Protein AF-A0A6G0WL75-F1 (afdb_monomer_lite)

Sequence (310 aa):
MSSKLSAYERERLAKIERNKLAMASFGLMEAKEDLQRKRLEEKAARDAERKQQKAMELESFVPRRTTRDKKPIHYIQNEWEAPGSKQRRLVAEIQKRALPPTGNLKDPCLLCGLRVARPAMRQHIGAHIVAEGFSAVRCGLCGLESSTCEHKRMAGYNIIVPIGKELCPKFHRLNLKTAERAKCTNVPLRCIKCRKWFWTYTMRAHMNQAHGGVRGLTKFHLEAFTISRQEIDSMVDEMTHINRRLLEEEVSDSDDDGDESDSQVVRSYRLRERKPILVIDDDDDDNDDENEVLSISSSDASSHHGNESD

Foldseek 3Di:
DPDPDDPVVVVVVVVVVVVVVVCVVVCVVVVVVVVVVVVVVVVVVVVVVVVVVVVVVVVVPDPPPPPDDDDPPPDPDDDDDDDDPVLLVVLVVVLVVLDDPPPDQWDQAPQFRRTHGQLCQLLLLVLVCLLVVLQFQADSRRRDGPWFWDFDQDPNFTWIDTDPPSNRSRDDTDGQVVCVVDPDLQGWDQDPPPRTIGTLSNVQNCCCVPPVGDPPDDPVVVVSSDDDPVSSVVSNVSVVVSLVVVVVVVVVPPPDPDDDDDDDPRPRPPPPPPDPPDDPPPPDDDDDDDDDDDDDDDDDDDYDDDDDDD

Organism: NCBI:txid100861

pLDDT: mean 70.54, std 20.12, range [27.75, 96.25]

Secondary structure (DSSP, 8-state):
------HHHHHHHHHHHHHHHHHHHTTHHHHHHHHHHHHHHHHHHHHHHHHHHHHHHHHH-------S-S----------PPPPHHHHHHHHHHHHHS--S-S-SEEE-TTT--EEEHHHHHHHHHHHHHHTTT-S-B-TTT--BT--EEEEEETTEEEEEES-TTT-TT---EEHHHHTTSS----EEE-TTT--EEEHHHHHHHHHHHHSSSTT--HHHHHHTPPPHHHHHHHHHHHHHHHHHHHHHHHTT-----------------------S---------------------------------

Radius of gyration: 35.41 Å; chains: 1; bounding box: 73×97×109 Å

Structure (mmCIF, N/CA/C/O backbone):
data_AF-A0A6G0WL75-F1
#
_entry.id   AF-A0A6G0WL75-F1
#
loop_
_atom_site.group_PDB
_atom_site.id
_atom_site.type_symbol
_atom_site.label_atom_id
_atom_site.label_alt_id
_atom_site.label_comp_id
_atom_site.label_asym_id
_atom_site.label_entity_id
_atom_site.label_seq_id
_atom_site.pdbx_PDB_ins_code
_atom_site.Cartn_x
_atom_site.Cartn_y
_atom_site.Cartn_z
_atom_site.occupancy
_atom_site.B_iso_or_equiv
_atom_site.auth_seq_id
_atom_site.auth_comp_id
_atom_site.auth_asym_id
_atom_site.auth_atom_id
_atom_site.pdbx_PDB_model_num
ATOM 1 N N . MET A 1 1 ? -29.629 42.760 21.573 1.00 45.53 1 MET A N 1
ATOM 2 C CA . MET A 1 1 ? -30.995 42.384 21.153 1.00 45.53 1 MET A CA 1
ATOM 3 C C . MET A 1 1 ? -31.503 41.296 22.086 1.00 45.53 1 MET A C 1
ATOM 5 O O . MET A 1 1 ? -31.041 40.168 21.993 1.00 45.53 1 MET A O 1
ATOM 9 N N . SER A 1 2 ? -32.354 41.654 23.052 1.00 50.94 2 SER A N 1
ATOM 10 C CA . SER A 1 2 ? -32.924 40.695 24.006 1.00 50.94 2 SER A CA 1
ATOM 11 C C . SER A 1 2 ? -34.059 39.946 23.311 1.00 50.94 2 SER A C 1
ATOM 13 O O . SER A 1 2 ? -35.104 40.535 23.027 1.00 50.94 2 SER A O 1
ATOM 15 N N . SER A 1 3 ? -33.811 38.689 22.937 1.00 68.75 3 SER A N 1
ATOM 16 C CA . SER A 1 3 ? -34.810 37.845 22.283 1.00 68.75 3 SER A CA 1
ATOM 17 C C . SER A 1 3 ? -35.944 37.598 23.275 1.00 68.75 3 SER A C 1
ATOM 19 O O . SER A 1 3 ? -35.734 37.000 24.332 1.00 68.75 3 SER A O 1
ATOM 21 N N . LYS A 1 4 ? -37.130 38.140 22.986 1.00 82.88 4 LYS A N 1
ATOM 22 C CA . LYS A 1 4 ? -38.305 38.010 23.853 1.00 82.88 4 LYS A CA 1
ATOM 23 C C . LYS A 1 4 ? -38.741 36.543 23.835 1.00 82.88 4 LYS A C 1
ATOM 25 O O . LYS A 1 4 ? -39.432 36.129 22.911 1.00 82.88 4 LYS A O 1
ATOM 30 N N . LEU A 1 5 ? -38.313 35.772 24.839 1.00 85.50 5 LEU A N 1
ATOM 31 C CA . LEU A 1 5 ? -38.735 34.382 25.030 1.00 85.50 5 LEU A CA 1
ATOM 32 C C . LEU A 1 5 ? -40.263 34.291 25.001 1.00 85.50 5 LEU A C 1
ATOM 34 O O . LEU A 1 5 ? -40.967 35.084 25.651 1.00 85.50 5 LEU A O 1
ATOM 38 N N . SER A 1 6 ? -40.763 33.305 24.258 1.00 92.25 6 SER A N 1
ATOM 39 C CA . SER A 1 6 ? -42.196 33.046 24.148 1.00 92.25 6 SER A CA 1
ATOM 40 C C . SER A 1 6 ? -42.794 32.816 25.540 1.00 92.25 6 SER A C 1
ATOM 42 O O . SER A 1 6 ? -42.121 32.327 26.452 1.00 92.25 6 SER A O 1
ATOM 44 N N . ALA A 1 7 ? -44.063 33.182 25.735 1.00 90.38 7 ALA A N 1
ATOM 45 C CA . ALA A 1 7 ? -44.757 32.958 27.006 1.00 90.38 7 ALA A CA 1
ATOM 46 C C . ALA A 1 7 ? -44.675 31.482 27.445 1.00 90.38 7 ALA A C 1
ATOM 48 O O . ALA A 1 7 ? -44.421 31.193 28.612 1.00 90.38 7 ALA A O 1
ATOM 49 N N . TYR A 1 8 ? -44.754 30.566 26.477 1.00 92.62 8 TYR A N 1
ATOM 50 C CA . TYR A 1 8 ? -44.600 29.130 26.688 1.00 92.62 8 TYR A CA 1
ATOM 51 C C . TYR A 1 8 ? -43.205 28.731 27.201 1.00 92.62 8 TYR A C 1
ATOM 53 O O . TYR A 1 8 ? -43.074 27.908 28.105 1.00 92.62 8 TYR A O 1
ATOM 61 N N . GLU A 1 9 ? -42.136 29.327 26.665 1.00 92.31 9 GLU A N 1
ATOM 62 C CA . GLU A 1 9 ? -40.766 29.025 27.100 1.00 92.31 9 GLU A CA 1
ATOM 63 C C . GLU A 1 9 ? -40.500 29.528 28.517 1.00 92.31 9 GLU A C 1
ATOM 65 O O . GLU A 1 9 ? -39.843 28.840 29.301 1.00 92.31 9 GLU A O 1
ATOM 70 N N . ARG A 1 10 ? -41.060 30.691 28.869 1.00 92.81 10 ARG A N 1
ATOM 71 C CA . ARG A 1 10 ? -40.992 31.233 30.231 1.00 92.81 10 ARG A CA 1
ATOM 72 C C . ARG A 1 10 ? -41.690 30.316 31.230 1.00 92.81 10 ARG A C 1
ATOM 74 O O . ARG A 1 10 ? -41.123 30.016 32.277 1.00 92.81 10 ARG A O 1
ATOM 81 N N . GLU A 1 11 ? -42.872 29.811 30.889 1.00 93.62 11 GLU A N 1
ATOM 82 C CA . GLU A 1 11 ? -43.600 28.870 31.741 1.00 93.62 11 GLU A CA 1
ATOM 83 C C . GLU A 1 11 ? -42.864 27.527 31.883 1.00 93.62 11 GLU A C 1
ATOM 85 O O . GLU A 1 11 ? -42.729 26.995 32.990 1.00 93.62 11 GLU A O 1
ATOM 90 N N . ARG A 1 12 ? -42.300 27.006 30.785 1.00 96.25 12 ARG A N 1
ATOM 91 C CA . ARG A 1 12 ? -41.488 25.782 30.793 1.00 96.25 12 ARG A CA 1
ATOM 92 C C . ARG A 1 12 ? -40.245 25.924 31.672 1.00 96.25 12 ARG A C 1
ATOM 94 O O . ARG A 1 12 ? -39.963 25.023 32.461 1.00 96.25 12 ARG A O 1
ATOM 101 N N . LEU A 1 13 ? -39.516 27.035 31.565 1.00 94.38 13 LEU A N 1
ATOM 102 C CA . LEU A 1 13 ? -38.342 27.303 32.399 1.00 94.38 13 LEU A CA 1
ATOM 103 C C . LEU A 1 13 ? -38.724 27.467 33.871 1.00 94.38 13 LEU A C 1
ATOM 105 O O . LEU A 1 13 ? -38.097 26.839 34.717 1.00 94.38 13 LEU A O 1
ATOM 109 N N . ALA A 1 14 ? -39.806 28.189 34.175 1.00 93.94 14 ALA A N 1
ATOM 110 C CA . ALA A 1 14 ? -40.304 28.329 35.544 1.00 93.94 14 ALA A CA 1
ATOM 111 C C . ALA A 1 14 ? -40.738 26.984 36.155 1.00 93.94 14 ALA A C 1
ATOM 113 O O . ALA A 1 14 ? -40.607 26.767 37.360 1.00 93.94 14 ALA A O 1
ATOM 114 N N . LYS A 1 15 ? -41.257 26.054 35.341 1.00 96.19 15 LYS A N 1
ATOM 115 C CA . LYS A 1 15 ? -41.562 24.684 35.779 1.00 96.19 15 LYS A CA 1
ATOM 116 C C . LYS A 1 15 ? -40.289 23.874 36.041 1.00 96.19 15 LYS A C 1
ATOM 118 O O . LYS A 1 15 ? -40.220 23.164 37.040 1.00 96.19 15 LYS A O 1
ATOM 123 N N . ILE A 1 16 ? -39.278 23.994 35.178 1.00 94.75 16 ILE A N 1
ATOM 124 C CA . ILE A 1 16 ? -37.966 23.355 35.374 1.00 94.75 16 ILE A CA 1
ATOM 125 C C . ILE A 1 16 ? -37.293 23.889 36.640 1.00 94.75 16 ILE A C 1
ATOM 127 O O . ILE A 1 16 ? -36.764 23.103 37.418 1.00 94.75 16 ILE A O 1
ATOM 131 N N . GLU A 1 17 ? -37.345 25.197 36.874 1.00 93.69 17 GLU A N 1
ATOM 132 C CA . GLU A 1 17 ? -36.760 25.841 38.047 1.00 93.69 17 GLU A CA 1
ATOM 133 C C . GLU A 1 17 ? -37.477 25.433 39.336 1.00 93.69 17 GLU A C 1
ATOM 135 O O . GLU A 1 17 ? -36.816 25.029 40.289 1.00 93.69 17 GLU A O 1
ATOM 140 N N . ARG A 1 18 ? -38.818 25.401 39.341 1.00 92.88 18 ARG A N 1
ATOM 141 C CA . ARG A 1 18 ? -39.597 24.856 40.467 1.00 92.88 18 ARG A CA 1
ATOM 142 C C . ARG A 1 18 ? -39.248 23.401 40.763 1.00 92.88 18 ARG A C 1
ATOM 144 O O . ARG A 1 18 ? -39.032 23.052 41.918 1.00 92.88 18 ARG A O 1
ATOM 151 N N . ASN A 1 19 ? -39.129 22.566 39.733 1.00 92.00 19 ASN A N 1
ATOM 152 C CA . ASN A 1 19 ? -38.709 21.178 39.907 1.00 92.00 19 ASN A CA 1
ATOM 153 C C . ASN A 1 19 ? -37.264 21.078 40.411 1.00 92.00 19 ASN A C 1
ATOM 155 O O . ASN A 1 19 ? -36.974 20.240 41.255 1.00 92.00 19 ASN A O 1
ATOM 159 N N . LYS A 1 20 ? -36.355 21.935 39.936 1.00 92.12 20 LYS A N 1
ATOM 160 C CA . LYS A 1 20 ? -34.962 21.976 40.397 1.00 92.12 20 LYS A CA 1
ATOM 161 C C . LYS A 1 20 ? -34.875 22.384 41.868 1.00 92.12 20 LYS A C 1
ATOM 163 O O . LYS A 1 20 ? -34.144 21.745 42.615 1.00 92.12 20 LYS A O 1
ATOM 168 N N . LEU A 1 21 ? -35.643 23.392 42.282 1.00 92.69 21 LEU A N 1
ATOM 169 C CA . LEU A 1 21 ? -35.743 23.822 43.677 1.00 92.69 21 LEU A CA 1
ATOM 170 C C . LEU A 1 21 ? -36.353 22.729 44.557 1.00 92.69 21 LEU A C 1
ATOM 172 O O . LEU A 1 21 ? -35.815 22.464 45.623 1.00 92.69 21 LEU A O 1
ATOM 176 N N . ALA A 1 22 ? -37.395 22.035 44.088 1.00 91.12 22 ALA A N 1
ATOM 177 C CA . ALA A 1 22 ? -37.966 20.892 44.801 1.00 91.12 22 ALA A CA 1
ATOM 178 C C . ALA A 1 22 ? -36.946 19.744 44.952 1.00 91.12 22 ALA A C 1
ATOM 180 O O . ALA A 1 22 ? -36.764 19.198 46.036 1.00 91.12 22 ALA A O 1
ATOM 181 N N . MET A 1 23 ? -36.211 19.407 43.887 1.00 89.56 23 MET A N 1
ATOM 182 C CA . MET A 1 23 ? -35.148 18.393 43.935 1.00 89.56 23 MET A CA 1
ATOM 183 C C . MET A 1 23 ? -33.991 18.803 44.858 1.00 89.56 23 MET A C 1
ATOM 185 O O . MET A 1 23 ? -33.394 17.943 45.503 1.00 89.56 23 MET A O 1
ATOM 189 N N . ALA A 1 24 ? -33.682 20.100 44.937 1.00 88.81 24 ALA A N 1
ATOM 190 C CA . ALA A 1 24 ? -32.700 20.637 45.871 1.00 88.81 24 ALA A CA 1
ATOM 191 C C . ALA A 1 24 ? -33.206 20.585 47.322 1.00 88.81 24 ALA A C 1
ATOM 193 O O . ALA A 1 24 ? -32.469 20.141 48.193 1.00 88.81 24 ALA A O 1
A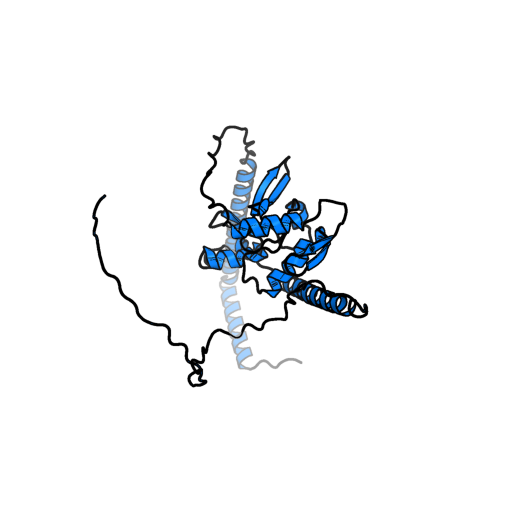TOM 194 N N . SER A 1 25 ? -34.472 20.935 47.586 1.00 90.00 25 SER A N 1
ATOM 195 C CA . SER A 1 25 ? -35.044 20.886 48.940 1.00 90.00 25 SER A CA 1
ATOM 196 C C . SER A 1 25 ? -35.138 19.469 49.507 1.00 90.00 25 SER A C 1
ATOM 198 O O . SER A 1 25 ? -35.071 19.294 50.717 1.00 90.00 25 SER A O 1
ATOM 200 N N . PHE A 1 26 ? -35.261 18.454 48.645 1.00 88.12 26 PHE A N 1
ATOM 201 C CA . PHE A 1 26 ? -35.219 17.043 49.046 1.00 88.12 26 PHE A CA 1
ATOM 202 C C . PHE A 1 26 ? -33.795 16.457 49.105 1.00 88.12 26 PHE A C 1
ATOM 204 O O . PHE A 1 26 ? -33.650 15.254 49.309 1.00 88.12 26 PHE A O 1
ATOM 211 N N . GLY A 1 27 ? -32.743 17.254 48.874 1.00 89.75 27 GLY A N 1
ATOM 212 C CA . GLY A 1 27 ? -31.350 16.779 48.858 1.00 89.75 27 GLY A CA 1
ATOM 213 C C . GLY A 1 27 ? -31.015 15.824 47.701 1.00 89.75 27 GLY A C 1
ATOM 214 O O . GLY A 1 27 ? -29.939 15.231 47.656 1.00 89.75 27 GLY A O 1
ATOM 215 N N . LEU A 1 28 ? -31.915 15.662 46.725 1.00 86.12 28 LEU A N 1
ATOM 216 C CA . LEU A 1 28 ? -31.755 14.705 45.624 1.00 86.12 28 LEU A CA 1
ATOM 217 C C . LEU A 1 28 ? -30.688 15.145 44.615 1.00 86.12 28 LEU A C 1
ATOM 219 O O . LEU A 1 28 ? -30.108 14.305 43.927 1.00 86.12 28 LEU A O 1
ATOM 223 N N . MET A 1 29 ? -30.427 16.452 44.517 1.00 87.06 29 MET A N 1
ATOM 224 C CA . MET A 1 29 ? -29.342 16.986 43.689 1.00 87.06 29 MET A CA 1
ATOM 225 C C . MET A 1 29 ? -27.971 16.592 44.247 1.00 87.06 29 MET A C 1
ATOM 227 O O . MET A 1 29 ? -27.159 16.047 43.502 1.00 87.06 29 MET A O 1
ATOM 231 N N . GLU A 1 30 ? -27.763 16.757 45.554 1.00 90.19 30 GLU A N 1
ATOM 232 C CA . GLU A 1 30 ? -26.526 16.359 46.239 1.00 90.19 30 GLU A CA 1
ATOM 233 C C . GLU A 1 30 ? -26.326 14.840 46.169 1.00 90.19 30 GLU A C 1
ATOM 235 O O . GLU A 1 30 ? -25.272 14.365 45.749 1.00 90.19 30 GLU A O 1
ATOM 240 N N . ALA A 1 31 ? -27.380 14.057 46.431 1.00 91.06 31 ALA A N 1
ATOM 241 C CA . ALA A 1 31 ? -27.327 12.598 46.320 1.00 91.06 31 ALA A CA 1
ATOM 242 C C . ALA A 1 31 ? -26.964 12.113 44.901 1.00 91.06 31 ALA A C 1
ATOM 244 O O . ALA A 1 31 ? -26.270 11.104 44.730 1.00 91.06 31 ALA A O 1
ATOM 245 N N . LYS A 1 32 ? -27.419 12.824 43.861 1.00 91.31 32 LYS A N 1
ATOM 246 C CA . LYS A 1 32 ? -27.089 12.520 42.463 1.00 91.31 32 LYS A CA 1
ATOM 247 C C . LYS A 1 32 ? -25.633 12.852 42.139 1.00 91.31 32 LYS A C 1
ATOM 249 O O . LYS A 1 32 ? -24.980 12.057 41.459 1.00 91.31 32 LYS A O 1
ATOM 254 N N . GLU A 1 33 ? -25.137 13.996 42.597 1.00 92.50 33 GLU A N 1
ATOM 255 C CA . GLU A 1 33 ? -23.741 14.411 42.413 1.00 92.50 33 GLU A CA 1
ATOM 256 C C . GLU A 1 33 ? -22.783 13.458 43.137 1.00 92.50 33 GLU A C 1
ATOM 258 O O . GLU A 1 33 ? -21.797 13.011 42.550 1.00 92.50 33 GLU A O 1
ATOM 263 N N . ASP A 1 34 ? -23.134 13.030 44.348 1.00 94.38 34 ASP A N 1
ATOM 264 C CA . ASP A 1 34 ? -22.382 12.037 45.113 1.00 94.38 34 ASP A CA 1
ATOM 265 C C . ASP A 1 34 ? -22.327 10.674 44.411 1.00 94.38 34 ASP A C 1
ATOM 267 O O . ASP A 1 34 ? -21.269 10.043 44.339 1.00 94.38 34 ASP A O 1
ATOM 271 N N . LEU A 1 35 ? -23.443 10.218 43.834 1.00 93.12 35 LEU A N 1
ATOM 272 C CA . LEU A 1 35 ? -23.486 8.995 43.026 1.00 93.12 35 LEU A CA 1
ATOM 273 C C . LEU A 1 35 ? -22.625 9.101 41.763 1.00 93.12 35 LEU A C 1
ATOM 275 O O . LEU A 1 35 ? -21.961 8.134 41.381 1.00 93.12 35 LEU A O 1
ATOM 279 N N . GLN A 1 36 ? -22.634 10.256 41.097 1.00 93.81 36 GLN A N 1
ATOM 280 C CA . GLN A 1 36 ? -21.795 10.492 39.923 1.00 93.81 36 GLN A CA 1
ATOM 281 C C . GLN A 1 36 ? -20.311 10.512 40.291 1.00 93.81 36 GLN A C 1
ATOM 283 O O . GLN A 1 36 ? -19.516 9.871 39.601 1.00 93.81 36 GLN A O 1
ATOM 288 N N . ARG A 1 37 ? -19.953 11.166 41.401 1.00 96.19 37 ARG A N 1
ATOM 289 C CA . ARG A 1 37 ? -18.587 11.191 41.931 1.00 96.19 37 ARG A CA 1
ATOM 290 C C . ARG A 1 37 ? -18.094 9.778 42.251 1.00 96.19 37 ARG A C 1
ATOM 292 O O . ARG A 1 37 ? -17.069 9.371 41.712 1.00 96.19 37 ARG A O 1
ATOM 299 N N . LYS A 1 38 ? -18.894 8.976 42.966 1.00 96.00 38 LYS A N 1
ATOM 300 C CA . LYS A 1 38 ? -18.585 7.561 43.261 1.00 96.00 38 LYS A CA 1
ATOM 301 C C . LYS A 1 38 ? -18.352 6.721 42.000 1.00 96.00 38 LYS A C 1
ATOM 303 O O . LYS A 1 38 ? -17.410 5.939 41.949 1.00 96.00 38 LYS A O 1
ATOM 308 N N . ARG A 1 39 ? -19.166 6.895 40.951 1.00 94.56 39 ARG A N 1
ATOM 309 C CA . ARG A 1 39 ? -18.989 6.170 39.673 1.00 94.56 39 ARG A CA 1
ATOM 310 C C . ARG A 1 39 ? -17.700 6.553 38.945 1.00 94.56 39 ARG A C 1
ATOM 312 O O . ARG A 1 39 ? -17.086 5.701 38.303 1.00 94.56 39 ARG A O 1
ATOM 319 N N . LEU A 1 40 ? -17.312 7.827 38.999 1.00 94.31 40 LEU A N 1
ATOM 320 C CA . LEU A 1 40 ? -16.067 8.301 38.392 1.00 94.31 40 LEU A CA 1
ATOM 321 C C . LEU A 1 40 ? -14.844 7.793 39.161 1.00 94.31 40 LEU A C 1
ATOM 323 O O . LEU A 1 40 ? -13.894 7.333 38.530 1.00 94.31 40 LEU A O 1
ATOM 327 N N . GLU A 1 41 ? -14.900 7.806 40.492 1.00 95.00 41 GLU A N 1
ATOM 328 C CA . GLU A 1 41 ? -13.863 7.245 41.366 1.00 95.00 41 GLU A CA 1
ATOM 329 C C . GLU A 1 41 ? -13.686 5.737 41.137 1.00 95.00 41 GLU A C 1
ATOM 331 O O . GLU A 1 41 ? -12.566 5.274 40.933 1.00 95.00 41 GLU A O 1
ATOM 336 N N . GLU A 1 42 ? -14.779 4.973 41.061 1.00 94.62 42 GLU A N 1
ATOM 337 C CA . GLU A 1 42 ? -14.736 3.528 40.796 1.00 94.62 42 GLU A CA 1
ATOM 338 C C . GLU A 1 42 ? -14.147 3.207 39.411 1.00 94.62 42 GLU A C 1
ATOM 340 O O . GLU A 1 42 ? -13.355 2.273 39.249 1.00 94.62 42 GLU A O 1
ATOM 345 N N . LYS A 1 43 ? -14.494 4.002 38.391 1.00 94.19 43 LYS A N 1
ATOM 346 C CA . LYS A 1 43 ? -13.919 3.862 37.048 1.00 94.19 43 LYS A CA 1
ATOM 347 C C . LYS A 1 43 ? -12.420 4.176 37.049 1.00 94.19 43 LYS A C 1
ATOM 349 O O . LYS A 1 43 ? -11.649 3.426 36.452 1.00 94.19 43 LYS A O 1
ATOM 354 N N . ALA A 1 44 ? -12.011 5.246 37.731 1.00 94.50 44 ALA A N 1
ATOM 355 C CA . ALA A 1 44 ? -10.606 5.616 37.867 1.00 94.50 44 ALA A CA 1
ATOM 356 C C . ALA A 1 44 ? -9.805 4.537 38.614 1.00 94.50 44 ALA A C 1
ATOM 358 O O . ALA A 1 44 ? -8.696 4.210 38.192 1.00 94.50 44 ALA A O 1
ATOM 359 N N . ALA A 1 45 ? -10.385 3.926 39.652 1.00 95.69 45 ALA A N 1
ATOM 360 C CA . ALA A 1 45 ? -9.783 2.812 40.379 1.00 95.69 45 ALA A CA 1
ATOM 361 C C . ALA A 1 45 ? -9.572 1.580 39.478 1.00 95.69 45 ALA A C 1
ATOM 363 O O . ALA A 1 45 ? -8.465 1.046 39.431 1.00 95.69 45 ALA A O 1
ATOM 364 N N . ARG A 1 46 ? -10.577 1.184 38.681 1.00 93.12 46 ARG A N 1
ATOM 365 C CA . ARG A 1 46 ? -10.450 0.067 37.720 1.00 93.12 46 ARG A CA 1
ATOM 366 C C . ARG A 1 46 ? -9.386 0.313 36.649 1.00 93.12 46 ARG A C 1
ATOM 368 O O . ARG A 1 46 ? -8.640 -0.596 36.284 1.00 93.12 46 ARG A O 1
ATOM 375 N N . ASP A 1 47 ? -9.300 1.535 36.126 1.00 90.69 47 ASP A N 1
ATOM 376 C CA . ASP A 1 47 ? -8.271 1.881 35.141 1.00 90.69 47 ASP A CA 1
ATOM 377 C C . ASP A 1 47 ? -6.864 1.928 35.771 1.00 90.69 47 ASP A C 1
ATOM 379 O O . ASP A 1 47 ? -5.895 1.516 35.122 1.00 90.69 47 ASP A O 1
ATOM 383 N N . ALA A 1 48 ? -6.744 2.365 37.030 1.00 93.38 48 ALA A N 1
ATOM 384 C CA . ALA A 1 48 ? -5.493 2.329 37.786 1.00 93.38 48 ALA A CA 1
ATOM 385 C C . ALA A 1 48 ? -5.030 0.889 38.060 1.00 93.38 48 ALA A C 1
ATOM 387 O O . ALA A 1 48 ? -3.860 0.580 37.829 1.00 93.38 48 ALA A O 1
ATOM 388 N N . GLU A 1 49 ? -5.939 -0.009 38.443 1.00 93.12 49 GLU A N 1
ATOM 389 C CA . GLU A 1 49 ? -5.645 -1.431 38.652 1.00 93.12 49 GLU A CA 1
ATOM 390 C C . GLU A 1 49 ? -5.179 -2.106 37.353 1.00 93.12 49 GLU A C 1
ATOM 392 O O . GLU A 1 49 ? -4.130 -2.749 37.326 1.00 93.12 49 GLU A O 1
ATOM 397 N N . ARG A 1 50 ? -5.867 -1.868 36.224 1.00 91.06 50 ARG A N 1
ATOM 398 C CA . ARG A 1 50 ? -5.434 -2.378 34.908 1.00 91.06 50 ARG A CA 1
ATOM 399 C C . ARG A 1 50 ? -4.047 -1.857 34.521 1.00 91.06 50 ARG A C 1
ATOM 401 O O . ARG A 1 50 ? -3.285 -2.555 33.850 1.00 91.06 50 ARG A O 1
ATOM 408 N N . LYS A 1 51 ? -3.711 -0.620 34.903 1.00 92.12 51 LYS A N 1
ATOM 409 C CA . LYS A 1 51 ? -2.388 -0.032 34.653 1.00 92.12 51 LYS A CA 1
ATOM 410 C C . LYS A 1 51 ? -1.315 -0.670 35.539 1.00 92.12 51 LYS A C 1
ATOM 412 O O . LYS A 1 51 ? -0.235 -0.955 35.028 1.00 92.12 51 LYS A O 1
ATOM 417 N N . GLN A 1 52 ? -1.616 -0.936 36.810 1.00 90.81 52 GLN A N 1
ATOM 418 C CA . GLN A 1 52 ? -0.721 -1.650 37.726 1.00 90.81 52 GLN A CA 1
ATOM 419 C C . GLN A 1 52 ? -0.490 -3.098 37.280 1.00 90.81 52 GLN A C 1
ATOM 421 O O . GLN A 1 52 ? 0.657 -3.523 37.215 1.00 90.81 52 GLN A O 1
ATOM 426 N N . GLN A 1 53 ? -1.536 -3.825 36.870 1.00 88.44 53 GLN A N 1
ATOM 427 C CA . GLN A 1 53 ? -1.401 -5.179 36.316 1.00 88.44 53 GLN A CA 1
ATOM 428 C C . GLN A 1 53 ? -0.494 -5.202 35.083 1.00 88.44 53 GLN A C 1
ATOM 430 O O . GLN A 1 53 ? 0.431 -6.003 35.026 1.00 88.44 53 GLN A O 1
ATOM 435 N N . LYS A 1 54 ? -0.675 -4.270 34.137 1.00 86.88 54 LYS A N 1
ATOM 436 C CA . LYS A 1 54 ? 0.212 -4.156 32.966 1.00 86.88 54 LYS A CA 1
ATOM 437 C C . LYS A 1 54 ? 1.655 -3.808 33.333 1.00 86.88 54 LYS A C 1
ATOM 439 O O . LYS A 1 54 ? 2.568 -4.268 32.655 1.00 86.88 54 LYS A O 1
ATOM 444 N N . ALA A 1 55 ? 1.868 -2.982 34.358 1.00 87.44 55 ALA A N 1
ATOM 445 C CA . ALA A 1 55 ? 3.208 -2.656 34.840 1.00 87.44 55 ALA A CA 1
ATOM 446 C C . ALA A 1 55 ? 3.882 -3.885 35.471 1.00 87.44 55 ALA A C 1
ATOM 448 O O . ALA A 1 55 ? 5.011 -4.195 35.107 1.00 87.44 55 ALA A O 1
ATOM 449 N N . MET A 1 56 ? 3.159 -4.639 36.307 1.00 86.38 56 MET A N 1
ATOM 450 C CA . MET A 1 56 ? 3.640 -5.902 36.879 1.00 86.38 56 MET A CA 1
ATOM 451 C C . MET A 1 56 ? 3.901 -6.964 35.801 1.00 86.38 56 MET A C 1
ATOM 453 O O . MET A 1 56 ? 4.913 -7.656 35.857 1.00 86.38 56 MET A O 1
ATOM 457 N N . GLU A 1 57 ? 3.044 -7.075 34.780 1.00 79.19 57 GLU A N 1
ATOM 458 C CA . GLU A 1 57 ? 3.279 -7.954 33.627 1.00 79.19 57 GLU A CA 1
ATOM 459 C C . GLU A 1 57 ? 4.559 -7.562 32.880 1.00 79.19 57 GLU A C 1
ATOM 461 O O . GLU A 1 57 ? 5.361 -8.435 32.551 1.00 79.19 57 GLU A O 1
ATOM 466 N N . LEU A 1 58 ? 4.789 -6.263 32.656 1.00 75.06 58 LEU A N 1
ATOM 467 C CA . LEU A 1 58 ? 5.989 -5.754 31.990 1.00 75.06 58 LEU A CA 1
ATOM 468 C C . LEU A 1 58 ? 7.260 -5.973 32.827 1.00 75.06 58 LEU A C 1
ATOM 470 O O . LEU A 1 58 ? 8.298 -6.310 32.265 1.00 75.06 58 LEU A O 1
ATOM 474 N N . GLU A 1 59 ? 7.181 -5.821 34.151 1.00 78.06 59 GLU A N 1
ATOM 475 C CA . GLU A 1 59 ? 8.291 -6.090 35.077 1.00 78.06 59 GLU A CA 1
ATOM 476 C C . GLU A 1 59 ? 8.581 -7.592 35.219 1.00 78.06 59 GLU A C 1
ATOM 478 O O . GLU A 1 59 ? 9.740 -7.994 35.308 1.00 78.06 59 GLU A O 1
ATOM 483 N N . SER A 1 60 ? 7.549 -8.440 35.161 1.00 69.19 60 SER A N 1
ATOM 484 C CA . SER A 1 60 ? 7.695 -9.904 35.140 1.00 69.19 60 SER A CA 1
ATOM 485 C C . SER A 1 60 ? 8.163 -10.443 33.781 1.00 69.19 60 SER A C 1
ATOM 487 O O . SER A 1 60 ? 8.653 -11.574 33.682 1.00 69.19 60 SER A O 1
ATOM 489 N N . PHE A 1 61 ? 8.052 -9.635 32.720 1.00 42.97 61 PHE A N 1
ATOM 490 C CA . PHE A 1 61 ? 8.530 -9.969 31.387 1.00 42.97 61 PHE A CA 1
ATOM 491 C C . PHE A 1 61 ? 10.053 -9.826 31.322 1.00 42.97 61 PHE A C 1
ATOM 493 O O . PHE A 1 61 ? 10.610 -8.858 30.808 1.00 42.97 61 PHE A O 1
ATOM 500 N N . VAL A 1 62 ? 10.754 -10.853 31.801 1.00 41.81 62 VAL A N 1
ATOM 501 C CA . VAL A 1 62 ? 12.164 -11.066 31.468 1.00 41.81 62 VAL A CA 1
ATOM 502 C C . VAL A 1 62 ? 12.248 -11.235 29.948 1.00 41.81 62 VAL A C 1
ATOM 504 O O . VAL A 1 62 ? 11.632 -12.169 29.416 1.00 41.81 62 VAL A O 1
ATOM 507 N N . PRO A 1 63 ? 13.008 -10.400 29.210 1.00 40.34 63 PRO A N 1
ATOM 508 C CA . PRO A 1 63 ? 13.269 -10.658 27.807 1.00 40.34 63 PRO A CA 1
ATOM 509 C C . PRO A 1 63 ? 13.900 -12.042 27.712 1.00 40.34 63 PRO A C 1
ATOM 511 O O . PRO A 1 63 ? 15.051 -12.240 28.109 1.00 40.34 63 PRO A O 1
ATOM 514 N N . ARG A 1 64 ? 13.155 -13.028 27.200 1.00 36.69 64 ARG A N 1
ATOM 515 C CA . ARG A 1 64 ? 13.757 -14.300 26.814 1.00 36.69 64 ARG A CA 1
ATOM 516 C C . ARG A 1 64 ? 14.810 -13.961 25.771 1.00 36.69 64 ARG A C 1
ATOM 518 O O . ARG A 1 64 ? 14.492 -13.756 24.601 1.00 36.69 64 ARG A O 1
ATOM 525 N N . ARG A 1 65 ? 16.081 -13.958 26.182 1.00 40.00 65 ARG A N 1
ATOM 526 C CA . ARG A 1 65 ? 17.159 -14.375 25.295 1.00 40.00 65 ARG A CA 1
ATOM 527 C C . ARG A 1 65 ? 16.742 -15.755 24.816 1.00 40.00 65 ARG A C 1
ATOM 529 O O . ARG A 1 65 ? 16.885 -16.735 25.537 1.00 40.00 65 ARG A O 1
ATOM 536 N N . THR A 1 66 ? 16.177 -15.841 23.619 1.00 40.03 66 THR A N 1
ATOM 537 C CA . THR A 1 66 ? 16.156 -17.109 22.909 1.00 40.03 66 THR A CA 1
ATOM 538 C C . THR A 1 66 ? 17.593 -17.362 22.484 1.00 40.03 66 THR A C 1
ATOM 540 O O . THR A 1 66 ? 18.016 -17.022 21.379 1.00 40.03 66 THR A O 1
ATOM 543 N N . THR A 1 67 ? 18.363 -17.927 23.407 1.00 36.50 67 THR A N 1
ATOM 544 C CA . THR A 1 67 ? 19.327 -18.953 23.057 1.00 36.50 67 THR A CA 1
ATOM 545 C C . THR A 1 67 ? 18.608 -19.957 22.153 1.00 36.50 67 THR A C 1
ATOM 547 O O . THR A 1 67 ? 17.495 -20.394 22.448 1.00 36.50 67 THR A O 1
ATOM 550 N N . ARG A 1 68 ? 19.186 -20.162 20.966 1.00 48.69 68 ARG A N 1
ATOM 551 C CA . ARG A 1 68 ? 19.611 -21.468 20.444 1.00 48.69 68 ARG A CA 1
ATOM 552 C C . ARG A 1 68 ? 18.858 -22.665 21.060 1.00 48.69 68 ARG A C 1
ATOM 554 O O . ARG A 1 68 ? 18.846 -22.811 22.274 1.00 48.69 68 ARG A O 1
ATOM 561 N N . ASP A 1 69 ? 18.280 -23.500 20.195 1.00 42.41 69 ASP A N 1
ATOM 562 C CA . ASP A 1 69 ? 17.676 -24.817 20.494 1.00 42.41 69 ASP A CA 1
ATOM 563 C C . ASP A 1 69 ? 16.141 -24.879 20.578 1.00 42.41 69 ASP A C 1
ATOM 565 O O . ASP A 1 69 ? 15.538 -25.493 21.457 1.00 42.41 69 ASP A O 1
ATOM 569 N N . LYS A 1 70 ? 15.479 -24.353 19.542 1.00 43.03 70 LYS A N 1
ATOM 570 C CA . LYS A 1 70 ? 14.293 -25.026 18.992 1.00 43.03 70 LYS A CA 1
ATOM 571 C C . LYS A 1 70 ? 14.663 -25.546 17.607 1.00 43.03 70 LYS A C 1
ATOM 573 O O . LYS A 1 70 ? 15.198 -24.795 16.799 1.00 43.03 70 LYS A O 1
ATOM 578 N N . LYS A 1 71 ? 14.438 -26.848 17.422 1.00 35.41 71 LYS A N 1
ATOM 579 C CA . LYS A 1 71 ? 14.747 -27.700 16.263 1.00 35.41 71 LYS A CA 1
ATOM 580 C C . LYS A 1 71 ? 14.692 -26.950 14.916 1.00 35.41 71 LYS A C 1
ATOM 582 O O . LYS A 1 71 ? 13.789 -26.128 14.739 1.00 35.41 71 LYS A O 1
ATOM 587 N N . PRO A 1 72 ? 15.600 -27.240 13.961 1.00 32.50 72 PRO A N 1
ATOM 588 C CA . PRO A 1 72 ? 15.533 -26.658 12.628 1.00 32.50 72 PRO A CA 1
ATOM 589 C C . PRO A 1 72 ? 14.159 -26.958 12.031 1.00 32.50 72 PRO A C 1
ATOM 591 O O . PRO A 1 72 ? 13.725 -28.107 11.965 1.00 32.50 72 PRO A O 1
ATOM 594 N N . ILE A 1 73 ? 13.449 -25.900 11.652 1.00 32.91 73 ILE A N 1
ATOM 595 C CA . ILE A 1 73 ? 12.228 -26.016 10.866 1.00 32.91 73 ILE A CA 1
ATOM 596 C C . ILE A 1 73 ? 12.677 -26.652 9.555 1.00 32.91 73 ILE A C 1
ATOM 598 O O . ILE A 1 73 ? 13.407 -26.016 8.792 1.00 32.91 73 ILE A O 1
ATOM 602 N N . HIS A 1 74 ? 12.307 -27.915 9.338 1.00 27.75 74 HIS A N 1
ATOM 603 C CA . HIS A 1 74 ? 12.499 -28.555 8.049 1.00 27.75 74 HIS A CA 1
ATOM 604 C C . HIS A 1 74 ? 11.869 -27.654 6.993 1.00 27.75 74 HIS A C 1
ATOM 606 O O . HIS A 1 74 ? 10.697 -27.279 7.060 1.00 27.75 74 HIS A O 1
ATOM 612 N N . TYR A 1 75 ? 12.735 -27.235 6.084 1.00 33.41 75 TYR A N 1
ATOM 613 C CA . TYR A 1 75 ? 12.429 -26.514 4.873 1.00 33.41 75 TYR A CA 1
ATOM 614 C C . TYR A 1 75 ? 11.262 -27.233 4.183 1.00 33.41 75 TYR A C 1
ATOM 616 O O . TYR A 1 75 ? 11.386 -28.409 3.850 1.00 33.41 75 TYR A O 1
ATOM 624 N N . ILE A 1 76 ? 10.135 -26.549 3.970 1.00 31.88 76 ILE A N 1
ATOM 625 C CA . ILE A 1 76 ? 9.181 -26.977 2.942 1.00 31.88 76 ILE A CA 1
ATOM 626 C C . ILE A 1 76 ? 9.839 -26.584 1.620 1.00 31.88 76 ILE A C 1
ATOM 628 O O . ILE A 1 76 ? 9.657 -25.488 1.094 1.00 31.88 76 ILE A O 1
ATOM 632 N N . GLN A 1 77 ? 10.750 -27.450 1.197 1.00 39.16 77 GLN A N 1
ATOM 633 C CA . GLN A 1 77 ? 11.175 -27.597 -0.179 1.00 39.16 77 GLN A CA 1
ATOM 634 C C . GLN A 1 77 ? 10.053 -28.374 -0.872 1.00 39.16 77 GLN A C 1
ATOM 636 O O . GLN A 1 77 ? 9.573 -29.358 -0.312 1.00 39.16 77 GLN A O 1
ATOM 641 N N . ASN A 1 78 ? 9.703 -27.931 -2.081 1.00 32.09 78 ASN A N 1
ATOM 642 C CA . ASN A 1 78 ? 8.765 -28.540 -3.034 1.00 32.09 78 ASN A CA 1
ATOM 643 C C . ASN A 1 78 ? 7.313 -28.057 -2.816 1.00 32.09 78 ASN A C 1
ATOM 645 O O . ASN A 1 78 ? 6.797 -28.101 -1.708 1.00 32.09 78 ASN A O 1
ATOM 649 N N . GLU A 1 79 ? 6.601 -27.499 -3.794 1.00 32.97 79 GLU A N 1
ATOM 650 C CA . GLU A 1 79 ? 6.727 -27.579 -5.252 1.00 32.97 79 GLU A CA 1
ATOM 651 C C . GLU A 1 79 ? 6.461 -26.187 -5.846 1.00 32.97 79 GLU A C 1
ATOM 653 O O . GLU A 1 79 ? 5.381 -25.620 -5.694 1.00 32.97 79 GLU A O 1
ATOM 658 N N . TRP A 1 80 ? 7.468 -25.601 -6.492 1.00 38.78 80 TRP A N 1
ATOM 659 C CA . TRP A 1 80 ? 7.232 -24.543 -7.469 1.00 38.78 80 TRP A CA 1
ATOM 660 C C . TRP A 1 80 ? 7.477 -25.171 -8.829 1.00 38.78 80 TRP A C 1
ATOM 662 O O . TRP A 1 80 ? 8.592 -25.613 -9.111 1.00 38.78 80 TRP A O 1
ATOM 672 N N . GLU A 1 81 ? 6.434 -25.223 -9.650 1.00 40.31 81 GLU A N 1
ATOM 673 C CA . GLU A 1 81 ? 6.571 -25.572 -11.056 1.00 40.31 81 GLU A CA 1
ATOM 674 C C . GLU A 1 81 ? 7.571 -24.610 -11.697 1.00 40.31 81 GLU A C 1
ATOM 676 O O . GLU A 1 81 ? 7.482 -23.384 -11.567 1.00 40.31 81 GLU A O 1
ATOM 681 N N . ALA A 1 82 ? 8.586 -25.178 -12.343 1.00 39.72 82 ALA A N 1
ATOM 682 C CA . ALA A 1 82 ? 9.578 -24.389 -13.040 1.00 39.72 82 ALA A CA 1
ATOM 683 C C . ALA A 1 82 ? 8.874 -23.558 -14.132 1.00 39.72 82 ALA A C 1
ATOM 685 O O . ALA A 1 82 ? 8.053 -24.115 -14.863 1.00 39.72 82 ALA A O 1
ATOM 686 N N . PRO A 1 83 ? 9.200 -22.260 -14.294 1.00 48.78 83 PRO A N 1
ATOM 687 C CA . PRO A 1 83 ? 8.555 -21.402 -15.285 1.00 48.78 83 PRO A CA 1
ATOM 688 C C . PRO A 1 83 ? 8.564 -22.059 -16.669 1.00 48.78 83 PRO A C 1
ATOM 690 O O . PRO A 1 83 ? 9.540 -22.721 -17.044 1.00 48.78 83 PRO A O 1
ATOM 693 N N . GLY A 1 84 ? 7.483 -21.895 -17.431 1.00 64.44 84 GLY A N 1
ATOM 694 C CA . GLY A 1 84 ? 7.357 -22.493 -18.761 1.00 64.44 84 GLY A CA 1
ATOM 695 C C . GLY A 1 84 ? 8.516 -22.091 -19.683 1.00 64.44 84 GLY A C 1
ATOM 696 O O . GLY A 1 84 ? 9.141 -21.041 -19.511 1.00 64.44 84 GLY A O 1
ATOM 697 N N . SER A 1 85 ? 8.821 -22.914 -20.688 1.00 58.56 85 SER A N 1
ATOM 698 C CA . SER A 1 85 ? 9.944 -22.685 -21.618 1.00 58.56 85 SER A CA 1
ATOM 699 C C . SER A 1 85 ? 9.899 -21.302 -22.290 1.00 58.56 85 SER A C 1
ATOM 701 O O . SER A 1 85 ? 10.939 -20.664 -22.456 1.00 58.56 85 SER A O 1
ATOM 703 N N . LYS A 1 86 ? 8.696 -20.791 -22.590 1.00 54.38 86 LYS A N 1
ATOM 704 C CA . LYS A 1 86 ? 8.473 -19.437 -23.127 1.00 54.38 86 LYS A CA 1
ATOM 705 C C . LYS A 1 86 ? 8.912 -18.330 -22.157 1.00 54.38 86 LYS A C 1
ATOM 707 O O . LYS A 1 86 ? 9.600 -17.400 -22.567 1.00 54.38 86 LYS A O 1
ATOM 712 N N . GLN A 1 87 ? 8.589 -18.453 -20.868 1.00 49.09 87 GLN A N 1
ATOM 713 C CA . GLN A 1 87 ? 8.997 -17.483 -19.842 1.00 49.09 87 GLN A CA 1
ATOM 714 C C . GLN A 1 87 ? 10.510 -17.490 -19.614 1.00 49.09 87 GLN A C 1
ATOM 716 O O . GLN A 1 87 ? 11.099 -16.427 -19.441 1.00 49.09 87 GLN A O 1
ATOM 721 N N . ARG A 1 88 ? 11.161 -18.659 -19.674 1.00 61.88 88 ARG A N 1
ATOM 722 C CA . ARG A 1 88 ? 12.627 -18.744 -19.550 1.00 61.88 88 ARG A CA 1
ATOM 723 C C . ARG A 1 88 ? 13.349 -18.025 -20.688 1.00 61.88 88 ARG A C 1
ATOM 725 O O . ARG A 1 88 ? 14.345 -17.357 -20.433 1.00 61.88 88 ARG A O 1
ATOM 732 N N . ARG A 1 89 ? 12.838 -18.125 -21.921 1.00 64.25 89 ARG A N 1
ATOM 733 C CA . ARG A 1 89 ? 13.409 -17.426 -23.085 1.00 64.25 89 ARG A CA 1
ATOM 734 C C . ARG A 1 89 ? 13.297 -15.910 -22.944 1.00 64.25 89 ARG A C 1
ATOM 736 O O . ARG A 1 89 ? 14.309 -15.229 -23.050 1.00 64.25 89 ARG A O 1
ATOM 743 N N . LEU A 1 90 ? 12.110 -15.413 -22.591 1.00 59.00 90 LEU A N 1
ATOM 744 C CA . LEU A 1 90 ? 11.873 -13.983 -22.371 1.00 59.00 90 LEU A CA 1
ATOM 745 C C . LEU A 1 90 ? 12.784 -13.416 -21.270 1.00 59.00 90 LEU A C 1
ATOM 747 O O . LEU A 1 90 ? 13.372 -12.351 -21.415 1.00 59.00 90 LEU A O 1
ATOM 751 N N . VAL A 1 91 ? 12.941 -14.152 -20.170 1.00 54.47 91 VAL A N 1
ATOM 752 C CA . VAL A 1 91 ? 13.792 -13.748 -19.044 1.00 54.47 91 VAL A CA 1
ATOM 753 C C . VAL A 1 91 ? 15.270 -13.726 -19.428 1.00 54.47 91 VAL A C 1
ATOM 755 O O . VAL A 1 91 ? 15.960 -12.761 -19.107 1.00 54.47 91 VAL A O 1
ATOM 758 N N . ALA A 1 92 ? 15.752 -14.743 -20.145 1.00 62.28 92 ALA A N 1
ATOM 759 C CA . ALA A 1 92 ? 17.130 -14.788 -20.628 1.00 62.28 92 ALA A CA 1
ATOM 760 C C . ALA A 1 92 ? 17.426 -13.649 -21.619 1.00 62.28 92 ALA A C 1
ATOM 762 O O . ALA A 1 92 ? 18.504 -13.062 -21.592 1.00 62.28 92 ALA A O 1
ATOM 763 N N . GLU A 1 93 ? 16.462 -13.298 -22.466 1.00 65.00 93 GLU A N 1
ATOM 764 C CA . GLU A 1 93 ? 16.571 -12.184 -23.406 1.00 65.00 93 GLU A CA 1
ATOM 765 C C . GLU A 1 93 ? 16.607 -10.825 -22.688 1.00 65.00 93 GLU A C 1
ATOM 767 O O . GLU A 1 93 ? 17.429 -9.964 -23.007 1.00 65.00 93 GLU A O 1
ATOM 772 N N . ILE A 1 94 ? 15.808 -10.663 -21.629 1.00 55.78 94 ILE A N 1
ATOM 773 C CA . ILE A 1 94 ? 15.831 -9.463 -20.784 1.00 55.78 94 ILE A CA 1
ATOM 774 C C . ILE A 1 94 ? 17.130 -9.368 -19.972 1.00 55.78 94 ILE A C 1
ATOM 776 O O . ILE A 1 94 ? 17.67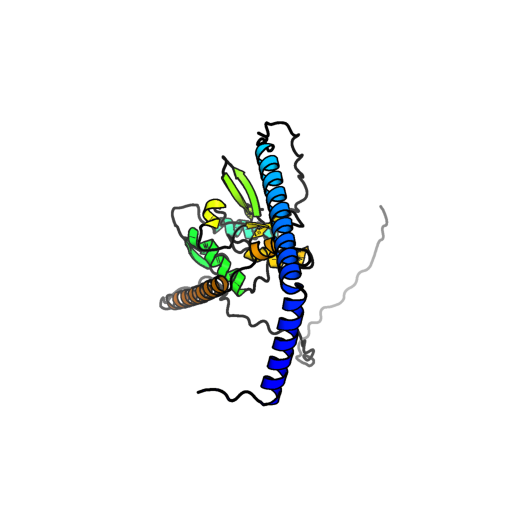8 -8.276 -19.841 1.00 55.78 94 ILE A O 1
ATOM 780 N N . GLN A 1 95 ? 17.653 -10.481 -19.451 1.00 53.41 95 GLN A N 1
ATOM 781 C CA . GLN A 1 95 ? 18.946 -10.510 -18.756 1.00 53.41 95 GLN A CA 1
ATOM 782 C C . GLN A 1 95 ? 20.110 -10.173 -19.696 1.00 53.41 95 GLN A C 1
ATOM 784 O O . GLN A 1 95 ? 21.037 -9.491 -19.278 1.00 53.41 95 GLN A O 1
ATOM 789 N N . LYS A 1 96 ? 20.042 -10.580 -20.971 1.00 55.88 96 LYS A N 1
ATOM 790 C CA . LYS A 1 96 ? 21.014 -10.175 -22.001 1.00 55.88 96 LYS A CA 1
ATOM 791 C C . LYS A 1 96 ? 20.926 -8.683 -22.343 1.00 55.88 96 LYS A C 1
ATOM 793 O O . LYS A 1 96 ? 21.954 -8.073 -22.617 1.00 55.88 96 LYS A O 1
ATOM 798 N N . ARG A 1 97 ? 19.725 -8.087 -22.303 1.00 53.94 97 ARG A N 1
ATOM 799 C CA . ARG A 1 97 ? 19.510 -6.636 -22.503 1.00 53.94 97 ARG A CA 1
ATOM 800 C C . ARG A 1 97 ? 19.829 -5.790 -21.264 1.00 53.94 97 ARG A C 1
ATOM 802 O O . ARG A 1 97 ? 20.120 -4.601 -21.388 1.00 53.94 97 ARG A O 1
ATOM 809 N N . ALA A 1 98 ? 19.771 -6.367 -20.067 1.00 48.19 98 ALA A N 1
ATOM 810 C CA . ALA A 1 98 ? 20.157 -5.707 -18.828 1.00 48.19 98 ALA A CA 1
ATOM 811 C C . ALA A 1 98 ? 21.692 -5.704 -18.707 1.00 48.19 98 ALA A C 1
ATOM 813 O O . ALA A 1 98 ? 22.296 -6.689 -18.295 1.00 48.19 98 ALA A O 1
ATOM 814 N N . LEU A 1 99 ? 22.318 -4.589 -19.097 1.00 46.97 99 LEU A N 1
ATOM 815 C CA . LEU A 1 99 ? 23.763 -4.356 -18.988 1.00 46.97 99 LEU A CA 1
ATOM 816 C C . LEU A 1 99 ? 24.343 -4.716 -17.594 1.00 46.97 99 LEU A C 1
ATOM 818 O O . LEU A 1 99 ? 23.613 -4.687 -16.596 1.00 46.97 99 LEU A O 1
ATOM 822 N N . PRO A 1 100 ? 25.667 -4.989 -17.501 1.00 43.84 100 PRO A N 1
ATOM 823 C CA . PRO A 1 100 ? 26.360 -5.237 -16.233 1.00 43.84 100 PRO A CA 1
ATOM 824 C C . PRO A 1 100 ? 26.110 -4.111 -15.209 1.00 43.84 100 PRO A C 1
ATOM 826 O O . PRO A 1 100 ? 25.693 -3.014 -15.587 1.00 43.84 100 PRO A O 1
ATOM 829 N N . PRO A 1 101 ? 26.383 -4.328 -13.903 1.00 49.94 101 PRO A N 1
ATOM 830 C CA . PRO A 1 101 ? 26.201 -3.326 -12.854 1.00 49.94 101 PRO A CA 1
ATOM 831 C C . PRO A 1 101 ? 27.288 -2.239 -12.949 1.00 49.94 101 PRO A C 1
ATOM 833 O O . PRO A 1 101 ? 28.064 -2.024 -12.027 1.00 49.94 101 PRO A O 1
ATOM 836 N N . THR A 1 102 ? 27.378 -1.562 -14.085 1.00 41.97 102 THR A N 1
ATOM 837 C CA . THR A 1 102 ? 28.238 -0.408 -14.322 1.00 41.97 102 THR A CA 1
ATOM 838 C C . THR A 1 102 ? 27.558 0.838 -13.766 1.00 41.97 102 THR A C 1
ATOM 840 O O . THR A 1 102 ? 26.333 0.933 -13.814 1.00 41.97 102 THR A O 1
ATOM 843 N N . GLY A 1 103 ? 28.351 1.771 -13.234 1.00 46.44 103 GLY A N 1
ATOM 844 C CA . GLY A 1 103 ? 28.009 2.975 -12.456 1.00 46.44 103 GLY A CA 1
ATOM 845 C C . GLY A 1 103 ? 26.953 3.968 -12.977 1.00 46.44 103 GLY A C 1
ATOM 846 O O . GLY A 1 103 ? 26.915 5.093 -12.491 1.00 46.44 103 GLY A O 1
ATOM 847 N N . ASN A 1 104 ? 26.070 3.599 -13.901 1.00 51.62 104 ASN A N 1
ATOM 848 C CA . ASN A 1 104 ? 24.907 4.397 -14.263 1.00 51.62 104 ASN A CA 1
ATOM 849 C C . ASN A 1 104 ? 23.833 4.306 -13.166 1.00 51.62 104 ASN A C 1
ATOM 851 O O . ASN A 1 104 ? 23.275 3.246 -12.889 1.00 51.62 104 ASN A O 1
ATOM 855 N N . LEU A 1 105 ? 23.516 5.448 -12.542 1.00 69.44 105 LEU A N 1
ATOM 856 C CA . LEU A 1 105 ? 22.473 5.545 -11.511 1.00 69.44 105 LEU A CA 1
ATOM 857 C C . LEU A 1 105 ? 21.052 5.342 -12.061 1.00 69.44 105 LEU A C 1
ATOM 859 O O . LEU A 1 105 ? 20.122 5.241 -11.259 1.00 69.44 105 LEU A O 1
ATOM 863 N N . LYS A 1 106 ? 20.869 5.310 -13.389 1.00 81.31 106 LYS A N 1
ATOM 864 C CA . LYS A 1 106 ? 19.570 5.191 -14.059 1.00 81.31 106 LYS A CA 1
ATOM 865 C C . LYS A 1 106 ? 19.436 3.851 -14.781 1.00 81.31 106 LYS A C 1
ATOM 867 O O . LYS A 1 106 ? 20.285 3.516 -15.601 1.00 81.31 106 LYS A O 1
ATOM 872 N N . ASP A 1 107 ? 18.332 3.151 -14.536 1.00 80.12 107 ASP A N 1
ATOM 873 C CA . ASP A 1 107 ? 17.952 1.927 -15.244 1.00 80.12 107 ASP A CA 1
ATOM 874 C C . ASP A 1 107 ? 16.663 2.177 -16.063 1.00 80.12 107 ASP A C 1
ATOM 876 O O . ASP A 1 107 ? 15.807 2.943 -15.616 1.00 80.12 107 ASP A O 1
ATOM 880 N N . PRO A 1 108 ? 16.475 1.550 -17.239 1.00 82.75 108 PRO A N 1
ATOM 881 C CA . PRO A 1 108 ? 15.277 1.747 -18.072 1.00 82.75 108 PRO A CA 1
ATOM 882 C C . PRO A 1 108 ? 14.061 1.040 -17.469 1.00 82.75 108 PRO A C 1
ATOM 884 O O . PRO A 1 108 ? 14.157 -0.149 -17.233 1.00 82.75 108 PRO A O 1
ATOM 887 N N . CYS A 1 109 ? 12.919 1.674 -17.211 1.00 84.00 109 CYS A N 1
ATOM 888 C CA . CYS A 1 109 ? 11.713 1.010 -16.691 1.00 84.00 109 CYS A CA 1
ATOM 889 C C . CYS A 1 109 ? 11.233 -0.120 -17.628 1.00 84.00 109 CYS A C 1
ATOM 891 O O . CYS A 1 109 ? 11.224 0.055 -18.837 1.00 84.00 109 CYS A O 1
ATOM 893 N N . LEU A 1 110 ? 10.822 -1.286 -17.100 1.00 82.06 110 LEU A N 1
ATOM 894 C CA . LEU A 1 110 ? 10.337 -2.384 -17.965 1.00 82.06 110 LEU A CA 1
ATOM 895 C C . LEU A 1 110 ? 8.937 -2.134 -18.531 1.00 82.06 110 LEU A C 1
ATOM 897 O O . LEU A 1 110 ? 8.548 -2.803 -19.479 1.00 82.06 110 LEU A O 1
ATOM 901 N N . LEU A 1 111 ? 8.180 -1.224 -17.917 1.00 82.75 111 LEU A N 1
ATOM 902 C CA . LEU A 1 111 ? 6.818 -0.916 -18.337 1.00 82.75 111 LEU A CA 1
ATOM 903 C C . LEU A 1 111 ? 6.822 0.132 -19.452 1.00 82.75 111 LEU A C 1
ATOM 905 O O . LEU A 1 111 ? 6.126 -0.049 -20.436 1.00 82.75 111 LEU A O 1
ATOM 909 N N . CYS A 1 112 ? 7.651 1.176 -19.348 1.00 81.69 112 CYS A N 1
ATOM 910 C CA . CYS A 1 112 ? 7.649 2.277 -20.318 1.00 81.69 112 CYS A CA 1
ATOM 911 C C . CYS A 1 112 ? 8.998 2.590 -20.983 1.00 81.69 112 CYS A C 1
ATOM 913 O O . CYS A 1 112 ? 9.090 3.558 -21.723 1.00 81.69 112 CYS A O 1
ATOM 915 N N . GLY A 1 113 ? 10.072 1.851 -20.697 1.00 81.06 113 GLY A N 1
ATOM 916 C CA . GLY A 1 113 ? 11.400 2.089 -21.285 1.00 81.06 113 GLY A CA 1
ATOM 917 C C . GLY A 1 113 ? 12.187 3.268 -20.691 1.00 81.06 113 GLY A C 1
ATOM 918 O O . GLY A 1 113 ? 13.417 3.256 -20.749 1.00 81.06 113 GLY A O 1
ATOM 919 N N . LEU A 1 114 ? 11.523 4.229 -20.034 1.00 82.69 114 LEU A N 1
ATOM 920 C CA . LEU A 1 114 ? 12.152 5.447 -19.509 1.00 82.69 114 LEU A CA 1
ATOM 921 C C . LEU A 1 114 ? 13.317 5.151 -18.552 1.00 82.69 114 LEU A C 1
ATOM 923 O O . LEU A 1 114 ? 13.179 4.387 -17.593 1.00 82.69 114 LEU A O 1
ATOM 927 N N . ARG A 1 115 ? 14.465 5.808 -18.748 1.00 84.00 115 ARG A N 1
ATOM 928 C CA . ARG A 1 115 ? 15.633 5.679 -17.857 1.00 84.00 115 ARG A CA 1
ATOM 929 C C . ARG A 1 115 ? 15.428 6.458 -16.556 1.00 84.00 115 ARG A C 1
ATOM 931 O O . ARG A 1 115 ? 15.558 7.682 -16.514 1.00 84.00 115 ARG A O 1
ATOM 938 N N . VAL A 1 116 ? 15.175 5.734 -15.468 1.00 84.44 116 VAL A N 1
ATOM 939 C CA . VAL A 1 116 ? 14.850 6.287 -14.145 1.00 84.44 116 VAL A CA 1
ATOM 940 C C . VAL A 1 116 ? 15.949 5.963 -13.145 1.00 84.44 116 VAL A C 1
ATOM 942 O O . VAL A 1 116 ? 16.499 4.862 -13.133 1.00 84.44 116 VAL A O 1
ATOM 945 N N . ALA A 1 117 ? 16.265 6.920 -12.270 1.00 83.75 117 ALA A N 1
ATOM 946 C CA . ALA A 1 117 ? 17.234 6.707 -11.203 1.00 83.75 117 ALA A CA 1
ATOM 947 C C . ALA A 1 117 ? 16.793 5.560 -10.276 1.00 83.75 117 ALA A C 1
ATOM 949 O O . ALA A 1 117 ? 15.643 5.523 -9.842 1.00 83.75 117 ALA A O 1
ATOM 950 N N . ARG A 1 118 ? 17.705 4.657 -9.902 1.00 78.38 118 ARG A N 1
ATOM 951 C CA . ARG A 1 118 ? 17.408 3.495 -9.039 1.00 78.38 118 ARG A CA 1
ATOM 952 C C . ARG A 1 118 ? 16.619 3.838 -7.768 1.00 78.38 118 ARG A C 1
ATOM 954 O O . ARG A 1 118 ? 15.640 3.146 -7.493 1.00 78.38 118 ARG A O 1
ATOM 961 N N . PRO A 1 119 ? 16.955 4.904 -7.009 1.00 78.31 119 PRO A N 1
ATOM 962 C CA . PRO A 1 119 ? 16.183 5.274 -5.821 1.00 78.31 119 PRO A CA 1
ATOM 963 C C . PRO A 1 119 ? 14.746 5.721 -6.133 1.00 78.31 119 PRO A C 1
ATOM 965 O O . PRO A 1 119 ? 13.863 5.542 -5.297 1.00 78.31 119 PRO A O 1
ATOM 968 N N . ALA A 1 120 ? 14.513 6.275 -7.327 1.00 84.19 120 ALA A N 1
ATOM 969 C CA . ALA A 1 120 ? 13.213 6.751 -7.796 1.00 84.19 120 ALA A CA 1
ATOM 970 C C . ALA A 1 120 ? 12.394 5.662 -8.514 1.00 84.19 120 ALA A C 1
ATOM 972 O O . ALA A 1 120 ? 11.177 5.783 -8.618 1.00 84.19 120 ALA A O 1
ATOM 973 N N . MET A 1 121 ? 13.023 4.563 -8.951 1.00 85.69 121 MET A N 1
ATOM 974 C CA . MET A 1 121 ? 12.366 3.483 -9.703 1.00 85.69 121 MET A CA 1
ATOM 975 C C . MET A 1 121 ? 11.135 2.916 -8.980 1.00 85.69 121 MET A C 1
ATOM 977 O O . MET A 1 121 ? 10.118 2.637 -9.605 1.00 85.69 121 MET A O 1
ATOM 981 N N . ARG A 1 122 ? 11.189 2.792 -7.649 1.00 87.12 122 ARG A N 1
ATOM 982 C CA . ARG A 1 122 ? 10.070 2.260 -6.853 1.00 87.12 122 ARG A CA 1
ATOM 983 C C . ARG A 1 122 ? 8.841 3.178 -6.881 1.00 87.12 122 ARG A C 1
ATOM 985 O O . ARG A 1 122 ? 7.716 2.691 -6.942 1.00 87.12 122 ARG A O 1
ATOM 992 N N . GLN A 1 123 ? 9.073 4.491 -6.857 1.00 88.19 123 GLN A N 1
ATOM 993 C CA . GLN A 1 123 ? 8.028 5.507 -6.992 1.00 88.19 123 GLN A CA 1
ATOM 994 C C . GLN A 1 123 ? 7.461 5.506 -8.414 1.00 88.19 123 GLN A C 1
ATOM 996 O O . GLN A 1 123 ? 6.250 5.432 -8.588 1.00 88.19 123 GLN A O 1
ATOM 1001 N N . HIS A 1 124 ? 8.337 5.475 -9.416 1.00 89.69 124 HIS A N 1
ATOM 1002 C CA . HIS A 1 124 ? 7.955 5.404 -10.824 1.00 89.69 124 HIS A CA 1
ATOM 1003 C C . HIS A 1 124 ? 7.086 4.171 -11.140 1.00 89.69 124 HIS A C 1
ATOM 1005 O O . HIS A 1 124 ? 6.056 4.275 -11.795 1.00 89.69 124 HIS A O 1
ATOM 1011 N N . ILE A 1 125 ? 7.446 2.992 -10.622 1.00 89.44 125 ILE A N 1
ATOM 1012 C CA . ILE A 1 125 ? 6.619 1.781 -10.758 1.00 89.44 125 ILE A CA 1
ATOM 1013 C C . ILE A 1 125 ? 5.308 1.912 -9.979 1.00 89.44 125 ILE A C 1
ATOM 1015 O O . ILE A 1 125 ? 4.274 1.429 -10.434 1.00 89.44 125 ILE A O 1
ATOM 1019 N N . GLY A 1 126 ? 5.336 2.574 -8.820 1.00 89.50 126 GLY A N 1
ATOM 1020 C CA . GLY A 1 126 ? 4.130 2.926 -8.076 1.00 89.50 126 GLY A CA 1
ATOM 1021 C C . GLY A 1 126 ? 3.124 3.690 -8.938 1.00 89.50 126 GLY A C 1
ATOM 1022 O O . GLY A 1 126 ? 1.949 3.333 -8.932 1.00 89.50 126 GLY A O 1
ATOM 1023 N N . ALA A 1 127 ? 3.590 4.654 -9.735 1.00 89.19 127 ALA A N 1
ATOM 1024 C CA . ALA A 1 127 ? 2.754 5.404 -10.667 1.00 89.19 127 ALA A CA 1
ATOM 1025 C C . ALA A 1 127 ? 2.078 4.505 -11.713 1.00 89.19 127 ALA A C 1
ATOM 1027 O O . ALA A 1 127 ? 0.878 4.637 -11.938 1.00 89.19 127 ALA A O 1
ATOM 1028 N N . HIS A 1 128 ? 2.796 3.529 -12.282 1.00 88.25 128 HIS A N 1
ATOM 1029 C CA . HIS A 1 128 ? 2.201 2.540 -13.197 1.00 88.25 128 HIS A CA 1
ATOM 1030 C C . HIS A 1 128 ? 1.103 1.712 -12.527 1.00 88.25 128 HIS A C 1
ATOM 1032 O O . HIS A 1 128 ? 0.021 1.552 -13.082 1.00 88.25 128 HIS A O 1
ATOM 1038 N N . ILE A 1 129 ? 1.344 1.232 -11.304 1.00 89.00 129 ILE A N 1
ATOM 1039 C CA . ILE A 1 129 ? 0.346 0.451 -10.554 1.00 89.00 129 ILE A CA 1
ATOM 1040 C C . ILE A 1 129 ? -0.920 1.286 -10.284 1.00 89.00 129 ILE A C 1
ATOM 1042 O O . ILE A 1 129 ? -2.031 0.758 -10.359 1.00 89.00 129 ILE A O 1
ATOM 1046 N N . VAL A 1 130 ? -0.756 2.578 -9.978 1.00 88.25 130 VAL A N 1
ATOM 1047 C CA . VAL A 1 130 ? -1.868 3.518 -9.765 1.00 88.25 130 VAL A CA 1
ATOM 1048 C C . VAL A 1 130 ? -2.631 3.772 -11.064 1.00 88.25 130 VAL A C 1
ATOM 1050 O O . VAL A 1 130 ? -3.857 3.705 -11.059 1.00 88.25 130 VAL A O 1
ATOM 1053 N N . ALA A 1 131 ? -1.927 4.010 -12.174 1.00 86.69 131 ALA A N 1
ATOM 1054 C CA . ALA A 1 131 ? -2.536 4.236 -13.485 1.00 86.69 131 ALA A CA 1
ATOM 1055 C C . ALA A 1 131 ? -3.359 3.029 -13.965 1.00 86.69 131 ALA A C 1
ATOM 1057 O O . ALA A 1 131 ? -4.400 3.188 -14.594 1.00 86.69 131 ALA A O 1
ATOM 1058 N N . GLU A 1 132 ? -2.942 1.816 -13.603 1.00 84.81 132 GLU A N 1
ATOM 1059 C CA . GLU A 1 132 ? -3.690 0.581 -13.860 1.00 84.81 132 GLU A CA 1
ATOM 1060 C C . GLU A 1 132 ? -4.799 0.293 -12.832 1.00 84.81 132 GLU A C 1
ATOM 1062 O O . GLU A 1 132 ? -5.404 -0.786 -12.846 1.00 84.81 132 GLU A O 1
ATOM 1067 N N . GLY A 1 133 ? -5.052 1.216 -11.901 1.00 83.75 133 GLY A N 1
ATOM 1068 C CA . GLY A 1 133 ? -6.110 1.099 -10.903 1.00 83.75 133 GLY A CA 1
ATOM 1069 C C . GLY A 1 133 ? -5.898 -0.037 -9.901 1.00 83.75 133 GLY A C 1
ATOM 1070 O O . GLY A 1 133 ? -6.872 -0.599 -9.404 1.00 83.75 133 GLY A O 1
ATOM 1071 N N . PHE A 1 134 ? -4.645 -0.408 -9.610 1.00 86.00 134 PHE A N 1
ATOM 1072 C CA . PHE A 1 134 ? -4.302 -1.525 -8.716 1.00 86.00 134 PHE A CA 1
ATOM 1073 C C . PHE A 1 134 ? -4.897 -2.876 -9.154 1.00 86.00 134 PHE A C 1
ATOM 1075 O O . PHE A 1 134 ? -5.160 -3.745 -8.321 1.00 86.00 134 PHE A O 1
ATOM 1082 N N . SER A 1 135 ? -5.138 -3.059 -10.453 1.00 79.81 135 SER A N 1
ATOM 1083 C CA . SER A 1 135 ? -5.827 -4.238 -10.993 1.00 79.81 135 SER A CA 1
ATOM 1084 C C . SER A 1 135 ? -4.997 -5.528 -10.929 1.00 79.81 135 SER A C 1
ATOM 1086 O O . SER A 1 135 ? -5.565 -6.616 -10.809 1.00 79.81 135 SER A O 1
ATOM 1088 N N . ALA A 1 136 ? -3.665 -5.421 -10.951 1.00 77.81 136 ALA A N 1
ATOM 1089 C CA . ALA A 1 136 ? -2.748 -6.558 -10.994 1.00 77.81 136 ALA A CA 1
ATOM 1090 C C . ALA A 1 136 ? -1.759 -6.594 -9.817 1.00 77.81 136 ALA A C 1
ATOM 1092 O O . ALA A 1 136 ? -1.334 -5.571 -9.272 1.00 77.81 136 ALA A O 1
ATOM 1093 N N . VAL A 1 137 ? -1.330 -7.806 -9.447 1.00 80.88 137 VAL A N 1
ATOM 1094 C CA . VAL A 1 137 ? -0.253 -8.008 -8.470 1.00 80.88 137 VAL A CA 1
ATOM 1095 C C . VAL A 1 137 ? 1.098 -7.871 -9.172 1.00 80.88 137 VAL A C 1
ATOM 1097 O O . VAL A 1 137 ? 1.585 -8.811 -9.799 1.00 80.88 137 VAL A O 1
ATOM 1100 N N . ARG A 1 138 ? 1.708 -6.688 -9.050 1.00 84.44 138 ARG A N 1
ATOM 1101 C CA . ARG A 1 138 ? 3.023 -6.346 -9.616 1.00 84.44 138 ARG A CA 1
ATOM 1102 C C . ARG A 1 138 ? 4.161 -6.299 -8.593 1.00 84.44 138 ARG A C 1
ATOM 1104 O O . ARG A 1 138 ? 3.957 -6.036 -7.403 1.00 84.44 138 ARG A O 1
ATOM 1111 N N . CYS A 1 139 ? 5.390 -6.475 -9.082 1.00 83.62 139 CYS A N 1
ATOM 1112 C CA . CYS A 1 139 ? 6.602 -6.112 -8.350 1.00 83.62 139 CYS A CA 1
ATOM 1113 C C . CYS A 1 139 ? 6.665 -4.603 -8.126 1.00 83.62 139 CYS A C 1
ATOM 1115 O O . CYS A 1 139 ? 6.649 -3.852 -9.096 1.00 83.62 139 CYS A O 1
ATOM 1117 N N . GLY A 1 140 ? 6.925 -4.154 -6.902 1.00 79.69 140 GLY A N 1
ATOM 1118 C CA . GLY A 1 140 ? 7.295 -2.763 -6.638 1.00 79.69 140 GLY A CA 1
ATOM 1119 C C . GLY A 1 140 ? 8.683 -2.363 -7.161 1.00 79.69 140 GLY A C 1
ATOM 1120 O O . GLY A 1 140 ? 8.968 -1.174 -7.218 1.00 79.69 140 GLY A O 1
ATOM 1121 N N . LEU A 1 141 ? 9.552 -3.314 -7.544 1.00 80.25 141 LEU A N 1
ATOM 1122 C CA . LEU A 1 141 ? 10.925 -3.027 -8.012 1.00 80.25 141 LEU A CA 1
ATOM 1123 C C . LEU A 1 141 ? 11.119 -3.108 -9.527 1.00 80.25 141 LEU A C 1
ATOM 1125 O O . LEU A 1 141 ? 11.927 -2.359 -10.067 1.00 80.25 141 LEU A O 1
ATOM 1129 N N . CYS A 1 142 ? 10.416 -4.009 -10.216 1.00 79.00 142 CYS A N 1
ATOM 1130 C CA . CYS A 1 142 ? 10.533 -4.159 -11.672 1.00 79.00 142 CYS A CA 1
ATOM 1131 C C . CYS A 1 142 ? 9.217 -3.990 -12.442 1.00 79.00 142 CYS A C 1
ATOM 1133 O O . CYS A 1 142 ? 9.258 -3.966 -13.667 1.00 79.00 142 CYS A O 1
ATOM 1135 N N . GLY A 1 143 ? 8.068 -3.889 -11.763 1.00 78.50 143 GLY A N 1
ATOM 1136 C CA . GLY A 1 143 ? 6.756 -3.744 -12.397 1.00 78.50 143 GLY A CA 1
ATOM 1137 C C . GLY A 1 143 ? 6.179 -5.018 -13.024 1.00 78.50 143 GLY A C 1
ATOM 1138 O O . GLY A 1 143 ? 5.032 -4.995 -13.454 1.00 78.50 143 GLY A O 1
ATOM 1139 N N . LEU A 1 144 ? 6.914 -6.135 -13.062 1.00 81.38 144 LEU A N 1
ATOM 1140 C CA . LEU A 1 144 ? 6.415 -7.388 -13.642 1.00 81.38 144 LEU A CA 1
ATOM 1141 C C . LEU A 1 144 ? 5.270 -7.986 -12.815 1.00 81.38 144 LEU A C 1
ATOM 1143 O O . LEU A 1 144 ? 5.246 -7.869 -11.587 1.00 81.38 144 LEU A O 1
ATOM 1147 N N . GLU A 1 145 ? 4.328 -8.628 -13.498 1.00 76.25 145 GLU A N 1
ATOM 1148 C CA . GLU A 1 145 ? 3.189 -9.309 -12.879 1.00 76.25 145 GLU A CA 1
ATOM 1149 C C . GLU A 1 145 ? 3.622 -10.622 -12.220 1.00 76.25 145 GLU A C 1
ATOM 1151 O O . GLU A 1 145 ? 4.591 -11.259 -12.631 1.00 76.25 145 GLU A O 1
ATOM 1156 N N . SER A 1 146 ? 2.894 -11.039 -11.183 1.00 66.69 146 SER A N 1
ATOM 1157 C CA . SER A 1 146 ? 3.090 -12.312 -10.465 1.00 66.69 146 SER A CA 1
ATOM 1158 C C . SER A 1 146 ? 4.414 -12.469 -9.710 1.00 66.69 146 SER A C 1
ATOM 1160 O O . SER A 1 146 ? 4.660 -13.504 -9.092 1.00 66.69 146 SER A O 1
ATOM 1162 N N . SER A 1 147 ? 5.263 -11.445 -9.671 1.00 64.25 147 SER A N 1
ATOM 1163 C CA . SER A 1 147 ? 6.465 -11.478 -8.842 1.00 64.25 147 SER A CA 1
ATOM 1164 C C . SER A 1 147 ? 6.109 -11.215 -7.374 1.00 64.25 147 SER A C 1
ATOM 1166 O O . SER A 1 147 ? 5.763 -10.096 -6.976 1.00 64.25 147 SER A O 1
ATOM 1168 N N . THR A 1 148 ? 6.221 -12.243 -6.546 1.00 66.62 148 THR A N 1
ATOM 1169 C CA . THR A 1 148 ? 6.140 -12.114 -5.088 1.00 66.62 148 THR A CA 1
ATOM 1170 C C . THR A 1 148 ? 7.490 -11.740 -4.491 1.00 66.62 148 THR A C 1
ATOM 1172 O O . THR A 1 148 ? 8.530 -11.801 -5.147 1.00 66.62 148 THR A O 1
ATOM 1175 N N . CYS A 1 149 ? 7.494 -11.352 -3.218 1.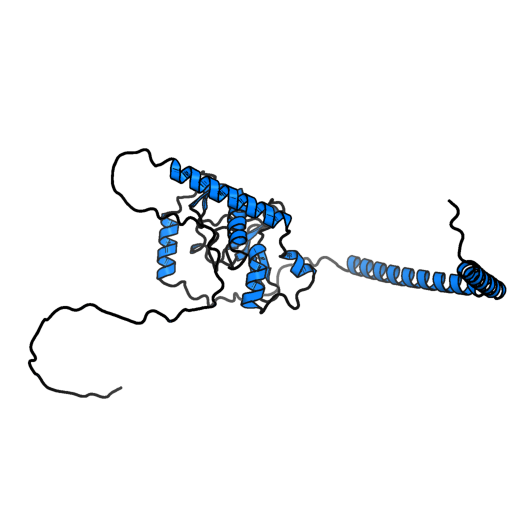00 72.75 149 CYS A N 1
ATOM 1176 C CA . CYS A 1 149 ? 8.720 -11.078 -2.478 1.00 72.75 149 CYS A CA 1
ATOM 1177 C C . CYS A 1 149 ? 8.945 -12.091 -1.352 1.00 72.75 149 CYS A C 1
ATOM 1179 O O . CYS A 1 149 ? 8.028 -12.743 -0.866 1.00 72.75 149 CYS A O 1
ATOM 1181 N N . GLU A 1 150 ? 10.195 -12.221 -0.943 1.00 73.81 150 GLU A N 1
ATOM 1182 C CA . GLU A 1 150 ? 10.668 -13.049 0.155 1.00 73.81 150 GLU A CA 1
ATOM 1183 C C . GLU A 1 150 ? 11.458 -12.167 1.113 1.00 73.81 150 GLU A C 1
ATOM 1185 O O . GLU A 1 150 ? 12.360 -11.428 0.721 1.00 73.81 150 GLU A O 1
ATOM 1190 N N . HIS A 1 151 ? 11.149 -12.263 2.398 1.00 73.31 151 HIS A N 1
ATOM 1191 C CA . HIS A 1 151 ? 11.943 -11.618 3.430 1.00 73.31 151 HIS A CA 1
ATOM 1192 C C . HIS A 1 151 ? 13.105 -12.528 3.840 1.00 73.31 151 HIS A C 1
ATOM 1194 O O . HIS A 1 151 ? 12.889 -13.625 4.356 1.00 73.31 151 HIS A O 1
ATOM 1200 N N . LYS A 1 152 ? 14.341 -12.061 3.645 1.00 73.38 152 LYS A N 1
ATOM 1201 C CA . LYS A 1 152 ? 15.576 -12.752 4.030 1.00 73.38 152 LYS A CA 1
ATOM 1202 C C . LYS A 1 152 ? 16.372 -11.903 5.011 1.00 73.38 152 LYS A C 1
ATOM 1204 O O . LYS A 1 152 ? 16.573 -10.709 4.814 1.00 73.38 152 LYS A O 1
ATOM 1209 N N . ARG A 1 153 ? 16.875 -12.535 6.070 1.00 66.56 153 ARG A N 1
ATOM 1210 C CA . ARG A 1 153 ? 17.793 -11.890 7.010 1.00 66.56 153 ARG A CA 1
ATOM 1211 C C . ARG A 1 153 ? 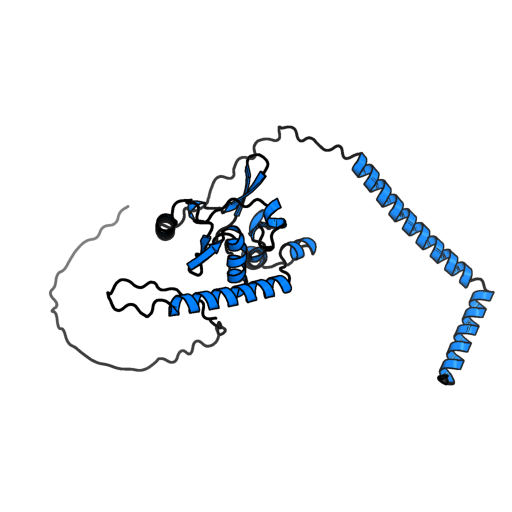19.223 -12.220 6.594 1.00 66.56 153 ARG A C 1
ATOM 1213 O O . ARG A 1 153 ? 19.599 -13.385 6.628 1.00 66.56 153 ARG A O 1
ATOM 1220 N N . MET A 1 154 ? 20.008 -11.222 6.195 1.00 61.53 154 MET A N 1
ATOM 1221 C CA . MET A 1 154 ? 21.429 -11.403 5.859 1.00 61.53 154 MET A CA 1
ATOM 1222 C C . MET A 1 154 ? 22.269 -10.410 6.660 1.00 61.53 154 MET A C 1
ATOM 1224 O O . MET A 1 154 ? 21.943 -9.226 6.694 1.00 61.53 154 MET A O 1
ATOM 1228 N N . ALA A 1 155 ? 23.330 -10.893 7.315 1.00 62.28 155 ALA A N 1
ATOM 1229 C CA . ALA A 1 155 ? 24.256 -10.073 8.108 1.00 62.28 155 ALA A CA 1
ATOM 1230 C C . ALA A 1 155 ? 23.567 -9.143 9.138 1.00 62.28 155 ALA A C 1
ATOM 1232 O O . ALA A 1 155 ? 23.973 -8.005 9.332 1.00 62.28 155 ALA A O 1
ATOM 1233 N N . GLY A 1 156 ? 22.474 -9.597 9.767 1.00 61.94 156 GLY A N 1
ATOM 1234 C CA . GLY A 1 156 ? 21.709 -8.804 10.744 1.00 61.94 156 GLY A CA 1
ATOM 1235 C C . GLY A 1 156 ? 20.719 -7.794 10.144 1.00 61.94 156 GLY A C 1
ATOM 1236 O O . GLY A 1 156 ? 19.896 -7.245 10.878 1.00 61.94 156 GLY A O 1
ATOM 1237 N N . TYR A 1 157 ? 20.718 -7.601 8.822 1.00 56.09 157 TYR A N 1
ATOM 1238 C CA . TYR A 1 157 ? 19.767 -6.740 8.120 1.00 56.09 157 TYR A CA 1
ATOM 1239 C C . TYR A 1 157 ? 18.566 -7.531 7.594 1.00 56.09 157 TYR A C 1
ATOM 1241 O O . TYR A 1 157 ? 18.696 -8.660 7.115 1.00 56.09 157 TYR A O 1
ATOM 1249 N N . ASN A 1 158 ? 17.390 -6.908 7.664 1.00 63.06 158 ASN A N 1
ATOM 1250 C CA . ASN A 1 158 ? 16.158 -7.406 7.061 1.00 63.06 158 ASN A CA 1
ATOM 1251 C C . ASN A 1 158 ? 16.112 -6.939 5.601 1.00 63.06 158 ASN A C 1
ATOM 1253 O O . ASN A 1 158 ? 15.953 -5.745 5.334 1.00 63.06 158 ASN A O 1
ATOM 1257 N N . ILE A 1 159 ? 16.303 -7.872 4.670 1.00 68.56 159 ILE A N 1
ATOM 1258 C CA . ILE A 1 159 ? 16.386 -7.609 3.234 1.00 68.56 159 ILE A CA 1
ATOM 1259 C C . ILE A 1 159 ? 15.219 -8.299 2.548 1.00 68.56 159 ILE A C 1
ATOM 1261 O O . ILE A 1 159 ? 14.908 -9.456 2.821 1.00 68.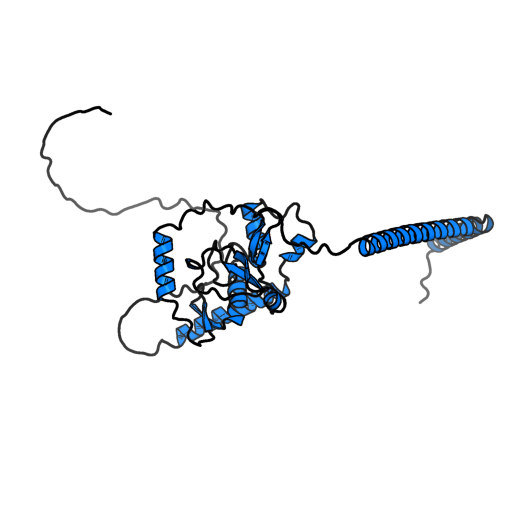56 159 ILE A O 1
ATOM 1265 N N . ILE A 1 160 ? 14.587 -7.595 1.622 1.00 68.06 160 ILE A N 1
ATOM 1266 C CA . ILE A 1 160 ? 13.555 -8.183 0.777 1.00 68.06 160 ILE A CA 1
ATOM 1267 C C . ILE A 1 160 ? 14.202 -8.604 -0.536 1.00 68.06 160 ILE A C 1
ATOM 1269 O O . ILE A 1 160 ? 14.925 -7.827 -1.158 1.00 68.06 160 ILE A O 1
ATOM 1273 N N . VAL A 1 161 ? 13.954 -9.847 -0.931 1.00 68.31 161 VAL A N 1
ATOM 1274 C CA . VAL A 1 161 ? 14.420 -10.456 -2.173 1.00 68.31 161 VAL A CA 1
ATOM 1275 C C . VAL A 1 161 ? 13.182 -10.886 -2.961 1.00 68.31 161 VAL A C 1
ATOM 1277 O O . VAL A 1 161 ? 12.394 -11.649 -2.419 1.00 68.31 161 VAL A O 1
ATOM 1280 N N . PRO A 1 162 ? 12.954 -10.427 -4.200 1.00 63.12 162 PRO A N 1
ATOM 1281 C CA . PRO A 1 162 ? 11.891 -10.944 -5.042 1.00 63.12 162 PRO A CA 1
ATOM 1282 C C . PRO A 1 162 ? 12.109 -12.447 -5.232 1.00 63.12 162 PRO A C 1
ATOM 1284 O O . PRO A 1 162 ? 13.240 -12.908 -5.422 1.00 63.12 162 PRO A O 1
ATOM 1287 N N . ILE A 1 163 ? 11.027 -13.210 -5.128 1.00 61.38 163 ILE A N 1
ATOM 1288 C CA . ILE A 1 163 ? 11.046 -14.645 -5.405 1.00 61.38 163 ILE A CA 1
ATOM 1289 C C . ILE A 1 163 ? 11.234 -14.797 -6.915 1.00 61.38 163 ILE A C 1
ATOM 1291 O O . ILE A 1 163 ? 10.539 -14.145 -7.690 1.00 61.38 163 ILE A O 1
ATOM 1295 N N . GLY A 1 164 ? 12.212 -15.609 -7.319 1.00 54.59 164 GLY A N 1
ATOM 1296 C CA . GLY A 1 164 ? 12.669 -15.679 -8.706 1.00 54.59 164 GLY A CA 1
ATOM 1297 C C . GLY A 1 164 ? 13.625 -14.535 -9.044 1.00 54.59 164 GLY A C 1
ATOM 1298 O O . GLY A 1 164 ? 13.288 -13.653 -9.824 1.00 54.59 164 GLY A O 1
ATOM 1299 N N . LYS A 1 165 ? 14.843 -14.555 -8.481 1.00 52.25 165 LYS A N 1
ATOM 1300 C CA . LYS A 1 165 ? 15.929 -13.627 -8.866 1.00 52.25 165 LYS A CA 1
ATOM 1301 C C . LYS A 1 165 ? 16.153 -13.596 -10.383 1.00 52.25 165 LYS A C 1
ATOM 1303 O O . LYS A 1 165 ? 16.469 -12.543 -10.915 1.00 52.25 165 LYS A O 1
ATOM 1308 N N . GLU A 1 166 ? 15.916 -14.729 -11.043 1.00 54.06 166 GLU A N 1
ATOM 1309 C CA . GLU A 1 166 ? 15.897 -14.871 -12.499 1.00 54.06 166 GLU A CA 1
ATOM 1310 C C . GLU A 1 166 ? 14.877 -13.919 -13.152 1.00 54.06 166 GLU A C 1
ATOM 1312 O O . GLU A 1 166 ? 15.184 -13.260 -14.136 1.00 54.06 166 GLU A O 1
ATOM 1317 N N . LEU A 1 167 ? 13.676 -13.809 -12.570 1.00 56.88 167 LEU A N 1
ATOM 1318 C CA . LEU A 1 167 ? 12.512 -13.105 -13.116 1.00 56.88 167 LEU A CA 1
ATOM 1319 C C . LEU A 1 167 ? 12.530 -11.597 -12.854 1.00 56.88 167 LEU A C 1
ATOM 1321 O O . LEU A 1 167 ? 11.849 -10.854 -13.552 1.00 56.88 167 LEU A O 1
ATOM 1325 N N . CYS A 1 168 ? 13.266 -11.128 -11.842 1.00 66.75 168 CYS A N 1
ATOM 1326 C CA . CYS A 1 168 ? 13.392 -9.705 -11.535 1.00 66.75 168 CYS A CA 1
ATOM 1327 C C . CYS A 1 168 ? 14.768 -9.197 -11.995 1.00 66.75 168 CYS A C 1
ATOM 1329 O O . CYS A 1 168 ? 15.694 -9.119 -11.184 1.00 66.75 168 CYS A O 1
ATOM 1331 N N . PRO A 1 169 ? 14.914 -8.798 -13.272 1.00 61.19 169 PRO A N 1
ATOM 1332 C CA . PRO A 1 169 ? 16.199 -8.385 -13.845 1.00 61.19 169 PRO A CA 1
ATOM 1333 C C . PRO A 1 169 ? 16.765 -7.113 -13.194 1.00 61.19 169 PRO A C 1
ATOM 1335 O O . PRO A 1 169 ? 17.932 -6.786 -13.373 1.00 61.19 169 PRO A O 1
ATOM 1338 N N . LYS A 1 170 ? 15.947 -6.386 -12.420 1.00 61.88 170 LYS A N 1
ATOM 1339 C CA . LYS A 1 170 ? 16.318 -5.139 -11.735 1.00 61.88 170 LYS A CA 1
ATOM 1340 C C . LYS A 1 170 ? 16.312 -5.273 -10.222 1.00 61.88 170 LYS A C 1
ATOM 1342 O O . LYS A 1 170 ? 15.886 -4.369 -9.507 1.00 61.88 170 LYS A O 1
ATOM 1347 N N . PHE A 1 171 ? 16.714 -6.431 -9.710 1.00 61.41 171 PHE A N 1
ATOM 1348 C CA . PHE A 1 171 ? 16.738 -6.618 -8.273 1.00 61.41 171 PHE A CA 1
ATOM 1349 C C . PHE A 1 171 ? 17.849 -5.790 -7.609 1.00 61.41 171 PHE A C 1
ATOM 1351 O O . PHE A 1 171 ? 19.024 -6.151 -7.642 1.00 61.41 171 PHE A O 1
ATOM 1358 N N . HIS A 1 172 ? 17.458 -4.726 -6.905 1.00 65.19 172 HIS A N 1
ATOM 1359 C CA . HIS A 1 172 ? 18.300 -4.067 -5.906 1.00 65.19 172 HIS A CA 1
ATOM 1360 C C . HIS A 1 172 ? 17.853 -4.475 -4.505 1.00 65.19 172 HIS A C 1
ATOM 1362 O O . HIS A 1 172 ? 16.660 -4.576 -4.214 1.00 65.19 172 HIS A O 1
ATOM 1368 N N . ARG A 1 173 ? 18.819 -4.710 -3.610 1.00 66.69 173 ARG A N 1
ATOM 1369 C CA . ARG A 1 173 ? 18.533 -5.072 -2.217 1.00 66.69 173 ARG A CA 1
ATOM 1370 C C . ARG A 1 173 ? 17.798 -3.917 -1.537 1.00 66.69 173 ARG A C 1
ATOM 1372 O O . ARG A 1 173 ? 18.382 -2.858 -1.325 1.00 66.69 173 ARG A O 1
ATOM 1379 N N . LEU A 1 174 ? 16.542 -4.139 -1.154 1.00 69.06 174 LEU A N 1
ATOM 1380 C CA . LEU A 1 174 ? 15.766 -3.163 -0.395 1.00 69.06 174 LEU A CA 1
ATOM 1381 C C . LEU A 1 174 ? 15.915 -3.439 1.105 1.00 69.06 174 LEU A C 1
ATOM 1383 O O . LEU A 1 174 ? 15.541 -4.510 1.591 1.00 69.06 174 LEU A O 1
ATOM 1387 N N . ASN A 1 175 ? 16.449 -2.463 1.839 1.00 71.50 175 ASN A N 1
ATOM 1388 C CA . ASN A 1 175 ? 16.441 -2.467 3.299 1.00 71.50 175 ASN A CA 1
ATOM 1389 C C . ASN A 1 175 ? 15.123 -1.860 3.792 1.00 71.50 175 ASN A C 1
ATOM 1391 O O . ASN A 1 175 ? 14.827 -0.705 3.482 1.00 71.50 175 ASN A O 1
ATOM 1395 N N . LEU A 1 176 ? 14.353 -2.622 4.572 1.00 69.12 176 LEU A N 1
ATOM 1396 C CA . LEU A 1 176 ? 13.041 -2.193 5.072 1.00 69.12 176 LEU A CA 1
ATOM 1397 C C . LEU A 1 176 ? 13.101 -0.880 5.863 1.00 69.12 176 LEU A C 1
ATOM 1399 O O . LEU A 1 176 ? 12.288 0.004 5.626 1.00 69.12 176 LEU A O 1
ATOM 1403 N N . LYS A 1 177 ? 14.118 -0.699 6.718 1.00 69.00 177 LYS A N 1
ATOM 1404 C CA . LYS A 1 177 ? 14.261 0.523 7.532 1.00 69.00 177 LYS A CA 1
ATOM 1405 C C . LYS A 1 177 ? 14.468 1.770 6.676 1.00 69.00 177 LYS A C 1
ATOM 1407 O O . LYS A 1 177 ? 14.046 2.862 7.039 1.00 69.00 177 LYS A O 1
ATOM 1412 N N . THR A 1 178 ? 15.168 1.615 5.556 1.00 67.06 178 THR A N 1
ATOM 1413 C CA . THR A 1 178 ? 15.396 2.704 4.602 1.00 67.06 178 THR A CA 1
ATOM 1414 C C . THR A 1 178 ? 14.153 2.939 3.751 1.00 67.06 178 THR A C 1
ATOM 1416 O O . THR A 1 178 ? 13.821 4.082 3.458 1.00 67.06 178 THR A O 1
ATOM 1419 N N . ALA A 1 179 ? 13.450 1.867 3.380 1.00 66.69 179 ALA A N 1
ATOM 1420 C CA . ALA A 1 179 ? 12.230 1.942 2.589 1.00 66.69 179 ALA A CA 1
ATOM 1421 C C . ALA A 1 179 ? 11.095 2.658 3.334 1.00 66.69 179 ALA A C 1
ATOM 1423 O O . ALA A 1 179 ? 10.423 3.480 2.725 1.00 66.69 179 ALA A O 1
ATOM 1424 N N . GLU A 1 180 ? 10.945 2.416 4.640 1.00 66.19 180 GLU A N 1
ATOM 1425 C CA . GLU A 1 180 ? 9.965 3.091 5.509 1.00 66.19 180 GLU A CA 1
ATOM 1426 C C . GLU A 1 180 ? 10.193 4.605 5.621 1.00 66.19 180 GLU A C 1
ATOM 1428 O O . GLU A 1 180 ? 9.253 5.356 5.852 1.00 66.19 180 GLU A O 1
ATOM 1433 N N . ARG A 1 181 ? 11.436 5.069 5.445 1.00 68.44 181 ARG A N 1
ATOM 1434 C CA . ARG A 1 181 ? 11.792 6.499 5.482 1.00 68.44 181 ARG A CA 1
ATOM 1435 C C . ARG A 1 181 ? 11.729 7.174 4.112 1.00 68.44 181 ARG A C 1
ATOM 1437 O O . ARG A 1 181 ? 12.000 8.367 4.006 1.00 68.44 181 ARG A O 1
ATOM 1444 N N . ALA A 1 182 ? 11.464 6.415 3.052 1.00 69.44 182 ALA A N 1
ATOM 1445 C CA . ALA A 1 182 ? 11.422 6.944 1.698 1.00 69.44 182 ALA A CA 1
ATOM 1446 C C . ALA A 1 182 ? 10.076 7.625 1.410 1.00 69.44 182 ALA A C 1
ATOM 1448 O O . ALA A 1 182 ? 9.073 7.344 2.056 1.00 69.44 182 ALA A O 1
ATOM 1449 N N . LYS A 1 183 ? 10.044 8.473 0.375 1.00 71.25 183 LYS A N 1
ATOM 1450 C CA . LYS A 1 183 ? 8.827 9.187 -0.057 1.00 71.25 183 LYS A CA 1
ATOM 1451 C C . LYS A 1 183 ? 7.695 8.266 -0.531 1.00 71.25 183 LYS A C 1
ATOM 1453 O O . LYS A 1 183 ? 6.543 8.662 -0.507 1.00 71.25 183 LYS A O 1
ATOM 1458 N N . CYS A 1 184 ? 8.032 7.064 -0.992 1.00 73.75 184 CYS A N 1
ATOM 1459 C CA . CYS A 1 184 ? 7.078 6.111 -1.543 1.00 73.75 184 CYS A CA 1
ATOM 1460 C C . CYS A 1 184 ? 6.711 5.062 -0.488 1.00 73.75 184 CYS A C 1
ATOM 1462 O O . CYS A 1 184 ? 7.590 4.297 -0.066 1.00 73.75 184 CYS A O 1
ATOM 1464 N N . THR A 1 185 ? 5.427 4.971 -0.128 1.00 82.56 185 THR A N 1
ATOM 1465 C CA . THR A 1 185 ? 4.916 3.979 0.833 1.00 82.56 185 THR A CA 1
ATOM 1466 C C . THR A 1 185 ? 4.772 2.583 0.225 1.00 82.56 185 THR A C 1
ATOM 1468 O O . THR A 1 185 ? 4.322 1.654 0.899 1.00 82.56 185 THR A O 1
ATOM 1471 N N . ASN A 1 186 ? 5.198 2.390 -1.032 1.00 85.44 186 ASN A N 1
ATOM 1472 C CA . ASN A 1 186 ? 5.257 1.083 -1.674 1.00 85.44 186 ASN A CA 1
ATOM 1473 C C . ASN A 1 186 ? 6.321 0.189 -1.014 1.00 85.44 186 ASN A C 1
ATOM 1475 O O . ASN A 1 186 ? 7.474 0.133 -1.457 1.00 85.44 186 ASN A O 1
ATOM 1479 N N . VAL A 1 187 ? 5.949 -0.473 0.081 1.00 85.19 187 VAL A N 1
ATOM 1480 C CA . VAL A 1 187 ? 6.812 -1.335 0.892 1.00 85.19 187 VAL A CA 1
ATOM 1481 C C . VAL A 1 187 ? 6.243 -2.752 0.943 1.00 85.19 187 VAL A C 1
ATOM 1483 O O . VAL A 1 187 ? 5.035 -2.946 0.839 1.00 85.19 187 VAL A O 1
ATOM 1486 N N . PRO A 1 188 ? 7.082 -3.783 1.072 1.00 84.44 188 PRO A N 1
ATOM 1487 C CA . PRO A 1 188 ? 6.595 -5.149 1.123 1.00 84.44 188 PRO A CA 1
ATOM 1488 C C . PRO A 1 188 ? 6.014 -5.470 2.505 1.00 84.44 188 PRO A C 1
ATOM 1490 O O . PRO A 1 188 ? 6.654 -5.284 3.538 1.00 84.44 188 PRO A O 1
ATOM 1493 N N . LEU A 1 189 ? 4.801 -6.008 2.500 1.00 87.44 189 LEU A N 1
ATOM 1494 C CA . LEU A 1 189 ? 4.029 -6.451 3.646 1.00 87.44 189 LEU A CA 1
ATOM 1495 C C . LEU A 1 189 ? 3.762 -7.947 3.579 1.00 87.44 189 LEU A C 1
ATOM 1497 O O . LEU A 1 189 ? 3.599 -8.537 2.511 1.00 87.44 189 LEU A O 1
ATOM 1501 N N . ARG A 1 190 ? 3.635 -8.563 4.751 1.00 89.31 190 ARG A N 1
ATOM 1502 C CA . ARG A 1 190 ? 3.249 -9.965 4.870 1.00 89.31 190 ARG A CA 1
ATOM 1503 C C . ARG A 1 190 ? 1.731 -10.089 4.984 1.00 89.31 190 ARG A C 1
ATOM 1505 O O . ARG A 1 190 ? 1.131 -9.514 5.888 1.00 89.31 190 ARG A O 1
ATOM 1512 N N . CYS A 1 191 ? 1.117 -10.879 4.107 1.00 90.88 191 CYS A N 1
ATOM 1513 C CA . CYS A 1 191 ? -0.308 -11.191 4.184 1.00 90.88 191 CYS A CA 1
ATOM 1514 C C . CYS A 1 191 ? -0.615 -11.998 5.458 1.00 90.88 191 CYS A C 1
ATOM 1516 O O . CYS A 1 191 ? 0.054 -12.989 5.747 1.00 90.88 191 CYS A O 1
ATOM 1518 N N . ILE A 1 192 ? -1.647 -11.608 6.211 1.00 91.00 192 ILE A N 1
ATOM 1519 C CA . ILE A 1 192 ? -2.039 -12.296 7.456 1.00 91.00 192 ILE A CA 1
ATOM 1520 C C . ILE A 1 192 ? -2.640 -13.680 7.188 1.00 91.00 192 ILE A C 1
ATOM 1522 O O . ILE A 1 192 ? -2.417 -14.599 7.973 1.00 91.00 192 ILE A O 1
ATOM 1526 N N . LYS A 1 193 ? -3.364 -13.841 6.074 1.00 91.44 193 LYS A N 1
ATOM 1527 C CA . LYS A 1 193 ? -4.056 -15.089 5.726 1.00 91.44 193 LYS A CA 1
ATOM 1528 C C . LYS A 1 193 ? -3.086 -16.133 5.157 1.00 91.44 193 LYS A C 1
ATOM 1530 O O . LYS A 1 193 ? -2.926 -17.194 5.748 1.00 91.44 193 LYS A O 1
ATOM 1535 N N . CYS A 1 194 ? -2.381 -15.829 4.061 1.00 90.81 194 CYS A N 1
ATOM 1536 C CA . CYS A 1 194 ? -1.478 -16.794 3.410 1.00 90.81 194 CYS A CA 1
ATOM 1537 C C . CYS A 1 194 ? 0.004 -16.680 3.801 1.00 90.81 194 CYS A C 1
ATOM 1539 O O . CYS A 1 194 ? 0.816 -17.475 3.335 1.00 90.81 194 CYS A O 1
ATOM 1541 N N . ARG A 1 195 ? 0.393 -15.697 4.627 1.00 88.06 195 ARG A N 1
ATOM 1542 C CA . ARG A 1 195 ? 1.778 -15.479 5.097 1.00 88.06 195 ARG A CA 1
ATOM 1543 C C . ARG A 1 195 ? 2.823 -15.183 4.010 1.00 88.06 195 ARG A C 1
ATOM 1545 O O . ARG A 1 195 ? 3.997 -15.038 4.368 1.00 88.06 195 ARG A O 1
ATOM 1552 N N . LYS A 1 196 ? 2.417 -15.049 2.742 1.00 86.62 196 LYS A N 1
ATOM 1553 C CA . LYS A 1 196 ? 3.252 -14.607 1.610 1.00 86.62 196 LYS A CA 1
ATOM 1554 C C . LYS A 1 196 ? 3.478 -13.090 1.663 1.00 86.62 196 LYS A C 1
ATOM 1556 O O . LYS A 1 196 ? 2.686 -12.373 2.280 1.00 86.62 196 LYS A O 1
ATOM 1561 N N . TRP A 1 197 ? 4.560 -12.602 1.054 1.00 85.62 197 TRP A N 1
ATOM 1562 C CA . TRP A 1 197 ? 4.857 -11.167 1.007 1.00 85.62 197 TRP A CA 1
ATOM 1563 C C . TRP A 1 197 ? 4.437 -10.546 -0.320 1.00 85.62 197 TRP A C 1
ATOM 1565 O O . TRP A 1 197 ? 4.778 -11.047 -1.393 1.00 85.62 197 TRP A O 1
ATOM 1575 N N . PHE A 1 198 ? 3.760 -9.411 -0.216 1.00 87.94 198 PHE A N 1
ATOM 1576 C CA . PHE A 1 198 ? 3.293 -8.597 -1.331 1.00 87.94 198 PHE A CA 1
ATOM 1577 C C . PHE A 1 198 ? 3.641 -7.142 -1.075 1.00 87.94 198 PHE A C 1
ATOM 1579 O O . PHE A 1 198 ? 3.919 -6.756 0.053 1.00 87.94 198 PHE A O 1
ATOM 1586 N N . TRP A 1 199 ? 3.614 -6.323 -2.109 1.00 87.62 199 TRP A N 1
ATOM 1587 C CA . TRP A 1 199 ? 3.812 -4.887 -1.971 1.00 87.62 199 TRP A CA 1
ATOM 1588 C C . TRP A 1 199 ? 2.545 -4.228 -1.407 1.00 87.62 199 TRP A C 1
ATOM 1590 O O . TRP A 1 199 ? 1.447 -4.721 -1.668 1.00 87.62 199 TRP A O 1
ATOM 1600 N N . THR A 1 200 ? 2.659 -3.138 -0.635 1.00 89.06 200 THR A N 1
ATOM 1601 C CA . THR A 1 200 ? 1.496 -2.410 -0.075 1.00 89.06 200 THR A CA 1
ATOM 1602 C C . THR A 1 200 ? 0.472 -2.116 -1.161 1.00 89.06 200 THR A C 1
ATOM 1604 O O . THR A 1 200 ? -0.710 -2.403 -0.980 1.00 89.06 200 THR A O 1
ATOM 1607 N N . TYR A 1 201 ? 0.935 -1.648 -2.324 1.00 89.44 201 TYR A N 1
ATOM 1608 C CA . TYR A 1 201 ? 0.057 -1.239 -3.418 1.00 89.44 201 TYR A CA 1
ATOM 1609 C C . TYR A 1 201 ? -0.699 -2.405 -4.056 1.00 89.44 201 TYR A C 1
ATOM 1611 O O . TYR A 1 201 ? -1.773 -2.218 -4.617 1.00 89.44 201 TYR A O 1
ATOM 1619 N N . THR A 1 202 ? -0.175 -3.624 -3.943 1.00 89.56 202 THR A N 1
ATOM 1620 C CA . THR A 1 202 ? -0.757 -4.820 -4.564 1.00 89.56 202 THR A CA 1
ATOM 1621 C C . THR A 1 202 ? -1.422 -5.749 -3.554 1.00 89.56 202 THR A C 1
ATOM 1623 O O . THR A 1 202 ? -2.093 -6.710 -3.932 1.00 89.56 202 THR A O 1
ATOM 1626 N N . MET A 1 203 ? -1.315 -5.445 -2.257 1.00 90.50 203 MET A N 1
ATOM 1627 C CA . MET A 1 203 ? -1.893 -6.249 -1.183 1.00 90.50 203 MET A CA 1
ATOM 1628 C C . MET A 1 203 ? -3.422 -6.305 -1.266 1.00 90.50 203 MET A C 1
ATOM 1630 O O . MET A 1 203 ? -4.009 -7.362 -1.042 1.00 90.50 203 MET A O 1
ATOM 1634 N N . ARG A 1 204 ? -4.086 -5.197 -1.624 1.00 91.50 204 ARG A N 1
ATOM 1635 C CA . ARG A 1 204 ? -5.550 -5.177 -1.776 1.00 91.50 204 ARG A CA 1
ATOM 1636 C C . ARG A 1 204 ? -6.009 -6.082 -2.921 1.00 91.50 204 ARG A C 1
ATOM 1638 O O . ARG A 1 204 ? -6.930 -6.872 -2.725 1.00 91.50 204 ARG A O 1
ATOM 1645 N N . ALA A 1 205 ? -5.337 -6.011 -4.071 1.00 90.19 205 ALA A N 1
ATOM 1646 C CA . ALA A 1 205 ? -5.601 -6.888 -5.211 1.00 90.19 205 ALA A CA 1
ATOM 1647 C C . ALA A 1 205 ? -5.416 -8.360 -4.825 1.00 90.19 205 ALA A C 1
ATOM 1649 O O . ALA A 1 205 ? -6.310 -9.175 -5.044 1.00 90.19 205 ALA A O 1
ATOM 1650 N N . HIS A 1 206 ? -4.315 -8.678 -4.137 1.00 91.44 206 HIS A N 1
ATOM 1651 C CA . HIS A 1 206 ? -4.069 -10.015 -3.604 1.00 91.44 206 HIS A CA 1
ATOM 1652 C C . HIS A 1 206 ? -5.190 -10.491 -2.663 1.00 91.44 206 HIS A C 1
ATOM 1654 O O . HIS A 1 206 ? -5.668 -11.614 -2.806 1.00 91.44 206 HIS A O 1
ATOM 1660 N N . MET A 1 207 ? -5.637 -9.657 -1.718 1.00 93.06 207 MET A N 1
ATOM 1661 C CA . MET A 1 207 ? -6.720 -10.019 -0.792 1.00 93.06 207 MET A CA 1
ATOM 1662 C C . MET A 1 207 ? -8.031 -10.302 -1.530 1.00 93.06 207 MET A C 1
ATOM 1664 O O . MET A 1 207 ? -8.732 -11.256 -1.196 1.00 93.06 207 MET A O 1
ATOM 1668 N N . ASN A 1 208 ? -8.349 -9.510 -2.553 1.00 91.69 208 ASN A N 1
ATOM 1669 C CA . ASN A 1 208 ? -9.537 -9.722 -3.374 1.00 91.69 208 ASN A CA 1
ATOM 1670 C C . ASN A 1 208 ? -9.447 -11.032 -4.171 1.00 91.69 208 ASN A C 1
ATOM 1672 O O . ASN A 1 208 ? -10.377 -11.830 -4.113 1.00 91.69 208 ASN A O 1
ATOM 1676 N N . GLN A 1 209 ? -8.316 -11.284 -4.835 1.00 90.44 209 GLN A N 1
ATOM 1677 C CA . GLN A 1 209 ? -8.121 -12.446 -5.710 1.00 90.44 209 GLN A CA 1
ATOM 1678 C C . GLN A 1 209 ? -7.969 -13.765 -4.937 1.00 90.44 209 GLN A C 1
ATOM 1680 O O . GLN A 1 209 ? -8.600 -14.757 -5.276 1.00 90.44 209 GLN A O 1
ATOM 1685 N N . ALA A 1 210 ? -7.141 -13.792 -3.889 1.00 91.75 210 ALA A N 1
ATOM 1686 C CA . ALA A 1 210 ? -6.776 -15.031 -3.195 1.00 91.75 210 ALA A CA 1
ATOM 1687 C C . ALA A 1 210 ? -7.639 -15.330 -1.962 1.00 91.75 210 ALA A C 1
ATOM 1689 O O . ALA A 1 210 ? -7.641 -16.456 -1.462 1.00 91.75 210 ALA A O 1
ATOM 1690 N N . HIS A 1 211 ? -8.314 -14.320 -1.408 1.00 93.31 211 HIS A N 1
ATOM 1691 C CA . HIS A 1 211 ? -8.997 -14.431 -0.117 1.00 93.31 211 HIS A CA 1
ATOM 1692 C C . HIS A 1 211 ? -10.453 -13.957 -0.136 1.00 93.31 211 HIS A C 1
ATOM 1694 O O . HIS A 1 211 ? -11.045 -13.819 0.940 1.00 93.31 211 HIS A O 1
ATOM 1700 N N . GLY A 1 212 ? -11.020 -13.708 -1.323 1.00 92.69 212 GLY A N 1
ATOM 1701 C CA . GLY A 1 212 ? -12.408 -13.268 -1.485 1.00 92.69 212 GLY A CA 1
ATOM 1702 C C . GLY A 1 212 ? -12.682 -11.881 -0.900 1.00 92.69 212 GLY A C 1
ATOM 1703 O O . GLY A 1 212 ? -13.817 -11.566 -0.544 1.00 92.69 212 GLY A O 1
ATOM 1704 N N . GLY A 1 213 ? -11.640 -11.060 -0.742 1.00 92.69 213 GLY A N 1
ATOM 1705 C CA . GLY A 1 213 ? -11.740 -9.686 -0.266 1.00 92.69 213 GLY A CA 1
ATOM 1706 C C . GLY A 1 213 ? -11.123 -9.419 1.104 1.00 92.69 213 GLY A C 1
ATOM 1707 O O . GLY A 1 213 ? -10.452 -10.246 1.728 1.00 92.69 213 GLY A O 1
ATOM 1708 N N . VAL A 1 214 ? -11.375 -8.199 1.580 1.00 92.44 214 VAL A N 1
ATOM 1709 C CA . VAL A 1 214 ? -10.817 -7.647 2.827 1.00 92.44 214 VAL A CA 1
ATOM 1710 C C . VAL A 1 214 ? -11.705 -7.872 4.059 1.00 92.44 214 VAL A C 1
ATOM 1712 O O . VAL A 1 214 ? -11.394 -7.389 5.149 1.00 92.44 214 VAL A O 1
ATOM 1715 N N . ARG A 1 215 ? -12.809 -8.618 3.914 1.00 93.06 215 ARG A N 1
ATOM 1716 C CA . ARG A 1 215 ? -13.703 -8.951 5.033 1.00 93.06 215 ARG A CA 1
ATOM 1717 C C . ARG A 1 215 ? -12.943 -9.764 6.093 1.00 93.06 215 ARG A C 1
ATOM 1719 O O . ARG A 1 215 ? -12.228 -10.717 5.769 1.00 93.06 215 ARG A O 1
ATOM 1726 N N . GLY A 1 216 ? -13.095 -9.362 7.357 1.00 88.38 216 GLY A N 1
ATOM 1727 C CA . GLY A 1 216 ? -12.460 -9.999 8.518 1.00 88.38 216 GLY A CA 1
ATOM 1728 C C . GLY A 1 216 ? -11.063 -9.478 8.882 1.00 88.38 216 GLY A C 1
ATOM 1729 O O . GLY A 1 216 ? -10.457 -9.989 9.819 1.00 88.38 216 GLY A O 1
ATOM 1730 N N . LEU A 1 217 ? -10.535 -8.473 8.177 1.00 90.69 217 LEU A N 1
ATOM 1731 C CA . LEU A 1 217 ? -9.300 -7.797 8.585 1.00 90.69 217 LEU A CA 1
ATOM 1732 C C . LEU A 1 217 ? -9.584 -6.767 9.687 1.00 90.69 217 LEU A C 1
ATOM 1734 O O . LEU A 1 217 ? -10.596 -6.068 9.659 1.00 90.69 217 LEU A O 1
ATOM 1738 N N . THR A 1 218 ? -8.669 -6.653 10.651 1.00 91.44 218 THR A N 1
ATOM 1739 C CA . THR A 1 218 ? -8.724 -5.591 11.663 1.00 91.44 218 THR A CA 1
ATOM 1740 C C . THR A 1 218 ? -8.477 -4.228 11.013 1.00 91.44 218 THR A C 1
ATOM 1742 O O . THR A 1 218 ? -7.799 -4.136 9.986 1.00 91.44 218 THR A O 1
ATOM 1745 N N . LYS A 1 219 ? -8.971 -3.150 11.638 1.00 91.06 219 LYS A N 1
ATOM 1746 C CA . LYS A 1 219 ? -8.739 -1.768 11.176 1.00 91.06 219 LYS A CA 1
ATOM 1747 C C . LYS A 1 219 ? -7.250 -1.482 10.952 1.00 91.06 219 LYS A C 1
ATOM 1749 O O . LYS A 1 219 ? -6.879 -0.964 9.909 1.00 91.06 219 LYS A O 1
ATOM 1754 N N . PHE A 1 220 ? -6.409 -1.930 11.884 1.00 88.56 220 PHE A N 1
ATOM 1755 C CA . PHE A 1 220 ? -4.954 -1.814 11.798 1.00 88.56 220 PHE A CA 1
ATOM 1756 C C . PHE A 1 220 ? -4.379 -2.466 10.531 1.00 88.56 220 PHE A C 1
ATOM 1758 O O . PHE A 1 220 ? -3.529 -1.891 9.857 1.00 88.56 220 PHE A O 1
ATOM 1765 N N . HIS A 1 221 ? -4.853 -3.662 10.168 1.00 87.50 221 HIS A N 1
ATOM 1766 C CA . HIS A 1 221 ? -4.385 -4.329 8.957 1.00 87.50 221 HIS A CA 1
ATOM 1767 C C . HIS A 1 221 ? -4.862 -3.635 7.687 1.00 87.50 221 HIS A C 1
ATOM 1769 O O . HIS A 1 221 ? -4.092 -3.560 6.738 1.00 87.50 221 HIS A O 1
ATOM 1775 N N . LEU A 1 222 ? -6.092 -3.116 7.672 1.00 88.75 222 LEU A N 1
ATOM 1776 C CA . LEU A 1 222 ? -6.607 -2.334 6.547 1.00 88.75 222 LEU A CA 1
ATOM 1777 C C . LEU A 1 222 ? -5.788 -1.056 6.343 1.00 88.75 222 LEU A C 1
ATOM 1779 O O . LEU A 1 222 ? -5.394 -0.757 5.218 1.00 88.75 222 LEU A O 1
ATOM 1783 N N . GLU A 1 223 ? -5.490 -0.333 7.423 1.00 88.31 223 GLU A N 1
ATOM 1784 C CA . GLU A 1 223 ? -4.674 0.884 7.394 1.00 88.31 223 GLU A CA 1
ATOM 1785 C C . GLU A 1 223 ? -3.267 0.604 6.844 1.00 88.31 223 GLU A C 1
ATOM 1787 O O . GLU A 1 223 ? -2.776 1.379 6.031 1.00 88.31 223 GLU A O 1
ATOM 1792 N N . ALA A 1 224 ? -2.661 -0.541 7.182 1.00 84.44 224 ALA A N 1
ATOM 1793 C CA . ALA A 1 224 ? -1.305 -0.891 6.750 1.00 84.44 224 ALA A CA 1
ATOM 1794 C C . ALA A 1 224 ? -1.113 -0.962 5.221 1.00 84.44 224 ALA A C 1
ATOM 1796 O O . ALA A 1 224 ? -0.004 -0.738 4.747 1.00 84.44 224 ALA A O 1
ATOM 1797 N N . PHE A 1 225 ? -2.157 -1.276 4.445 1.00 88.12 225 PHE A N 1
ATOM 1798 C CA . PHE A 1 225 ? -2.096 -1.307 2.974 1.00 88.12 225 PHE A CA 1
ATOM 1799 C C . PHE A 1 225 ? -3.056 -0.319 2.300 1.00 88.12 225 PHE A C 1
ATOM 1801 O O . PHE A 1 225 ? -3.319 -0.424 1.100 1.00 88.12 225 PHE A O 1
ATOM 1808 N N . THR A 1 226 ? -3.608 0.633 3.053 1.00 87.69 226 THR A N 1
ATOM 1809 C CA . THR A 1 226 ? -4.406 1.714 2.471 1.00 87.69 226 THR A CA 1
ATOM 1810 C C . THR A 1 226 ? -3.478 2.841 2.046 1.00 87.69 226 THR A C 1
ATOM 1812 O O . THR A 1 226 ? -2.699 3.351 2.843 1.00 87.69 226 THR A O 1
ATOM 1815 N N . ILE A 1 227 ? -3.570 3.225 0.776 1.00 88.25 227 ILE A N 1
ATOM 1816 C CA . ILE A 1 227 ? -2.783 4.313 0.199 1.00 88.25 227 ILE A CA 1
ATOM 1817 C C . ILE A 1 227 ? -3.553 5.613 0.416 1.00 88.25 227 ILE A C 1
ATOM 1819 O O . ILE A 1 227 ? -4.770 5.659 0.210 1.00 88.25 227 ILE A O 1
ATOM 1823 N N . SER A 1 228 ? -2.861 6.659 0.862 1.00 89.81 228 SER A N 1
ATOM 1824 C CA . SER A 1 228 ? -3.485 7.968 1.066 1.00 89.81 228 SER A CA 1
ATOM 1825 C C . SER A 1 228 ? -3.886 8.602 -0.271 1.00 89.81 228 SER A C 1
ATOM 1827 O O . SER A 1 228 ? -3.231 8.385 -1.289 1.00 89.81 228 SER A O 1
ATOM 1829 N N . ARG A 1 229 ? -4.941 9.426 -0.276 1.00 88.94 229 ARG A N 1
ATOM 1830 C CA . ARG A 1 229 ? -5.378 10.127 -1.495 1.00 88.94 229 ARG A CA 1
ATOM 1831 C C . ARG A 1 229 ? -4.288 11.049 -2.050 1.00 88.94 229 ARG A C 1
ATOM 1833 O O . ARG A 1 229 ? -4.016 10.998 -3.235 1.00 88.94 229 ARG A O 1
ATOM 1840 N N . GLN A 1 230 ? -3.595 11.772 -1.171 1.00 89.00 230 GLN A N 1
ATOM 1841 C CA . GLN A 1 230 ? -2.463 12.626 -1.540 1.00 89.00 230 GLN A CA 1
ATOM 1842 C C . GLN A 1 230 ? -1.336 11.845 -2.233 1.00 89.00 230 GLN A C 1
ATOM 1844 O O . GLN A 1 230 ? -0.711 12.347 -3.162 1.00 89.00 230 GLN A O 1
ATOM 1849 N N . GLU A 1 231 ? -1.061 10.617 -1.789 1.00 88.31 231 GLU A N 1
ATOM 1850 C CA . GLU A 1 231 ? -0.062 9.771 -2.439 1.00 88.31 231 GLU A CA 1
ATOM 1851 C C . GLU A 1 231 ? -0.539 9.280 -3.806 1.00 88.31 231 GLU A C 1
ATOM 1853 O O . GLU A 1 231 ? 0.253 9.275 -4.743 1.00 88.31 231 GLU A O 1
ATOM 1858 N N . ILE A 1 232 ? -1.821 8.925 -3.947 1.00 88.81 232 ILE A N 1
ATOM 1859 C CA . ILE A 1 232 ? -2.415 8.597 -5.252 1.00 88.81 232 ILE A CA 1
ATOM 1860 C C . ILE A 1 232 ? -2.279 9.788 -6.203 1.00 88.81 232 ILE A C 1
ATOM 1862 O O . ILE A 1 232 ? -1.755 9.607 -7.297 1.00 88.81 232 ILE A O 1
ATOM 1866 N N . ASP A 1 233 ? -2.670 10.987 -5.771 1.00 88.62 233 ASP A N 1
ATOM 1867 C CA . ASP A 1 233 ? -2.589 12.208 -6.577 1.00 88.62 233 ASP A CA 1
ATOM 1868 C C . ASP A 1 233 ? -1.134 12.473 -7.012 1.00 88.62 233 ASP A C 1
ATOM 1870 O O . ASP A 1 233 ? -0.856 12.629 -8.198 1.00 88.62 233 ASP A O 1
ATOM 1874 N N . SER A 1 234 ? -0.171 12.363 -6.087 1.00 89.25 234 SER A N 1
ATOM 1875 C CA . SER A 1 234 ? 1.257 12.499 -6.409 1.00 89.25 234 SER A CA 1
ATOM 1876 C C . SER A 1 234 ? 1.768 11.446 -7.403 1.00 89.25 234 SER A C 1
ATOM 1878 O O . SER A 1 234 ? 2.666 11.746 -8.190 1.00 89.25 234 SER A O 1
ATOM 1880 N N . MET A 1 235 ? 1.256 10.212 -7.361 1.00 88.69 235 MET A N 1
ATOM 1881 C CA . MET A 1 235 ? 1.616 9.171 -8.330 1.00 88.69 235 MET A CA 1
ATOM 1882 C C . MET A 1 235 ? 0.962 9.412 -9.699 1.00 88.69 235 MET A C 1
ATOM 1884 O O . MET A 1 235 ? 1.567 9.096 -10.721 1.00 88.69 235 MET A O 1
ATOM 1888 N N . VAL A 1 236 ? -0.253 9.965 -9.731 1.00 87.69 236 VAL A N 1
ATOM 1889 C CA . VAL A 1 236 ? -0.931 10.365 -10.973 1.00 87.69 236 VAL A CA 1
ATOM 1890 C C . VAL A 1 236 ? -0.165 11.506 -11.640 1.00 87.69 236 VAL A C 1
ATOM 1892 O O . VAL A 1 236 ? 0.124 11.413 -12.832 1.00 87.69 236 VAL A O 1
ATOM 1895 N N . ASP A 1 237 ? 0.255 12.517 -10.880 1.00 87.62 237 ASP A N 1
ATOM 1896 C CA . ASP A 1 237 ? 1.086 13.613 -11.388 1.00 87.62 237 ASP A CA 1
ATOM 1897 C C . ASP A 1 237 ? 2.399 13.088 -11.984 1.00 87.62 237 ASP A C 1
ATOM 1899 O O . ASP A 1 237 ? 2.764 13.446 -13.106 1.00 87.62 237 ASP A O 1
ATOM 1903 N N . GLU A 1 238 ? 3.074 12.165 -11.292 1.00 86.75 238 GLU A N 1
ATOM 1904 C CA . GLU A 1 238 ? 4.276 11.502 -11.813 1.00 86.75 238 GLU A CA 1
ATOM 1905 C C . GLU A 1 238 ? 3.985 10.757 -13.127 1.00 86.75 238 GLU A C 1
ATOM 1907 O O . GLU A 1 238 ? 4.777 10.835 -14.063 1.00 86.75 238 GLU A O 1
ATOM 1912 N N . MET A 1 239 ? 2.831 10.091 -13.253 1.00 86.94 239 MET A N 1
ATOM 1913 C CA . MET A 1 239 ? 2.427 9.449 -14.510 1.00 86.94 239 MET A CA 1
ATOM 1914 C C . MET A 1 239 ? 2.237 10.458 -15.646 1.00 86.94 239 MET A C 1
ATOM 1916 O O . MET A 1 239 ? 2.691 10.219 -16.766 1.00 86.94 239 MET A O 1
ATOM 1920 N N . THR A 1 240 ? 1.622 11.612 -15.375 1.00 85.06 240 THR A N 1
ATOM 1921 C CA . THR A 1 240 ? 1.502 12.669 -16.393 1.00 85.06 240 THR A CA 1
ATOM 1922 C C . THR A 1 240 ? 2.870 13.197 -16.828 1.00 85.06 240 THR A C 1
ATOM 1924 O O . THR A 1 240 ? 3.086 13.438 -18.016 1.00 85.06 240 THR A O 1
ATOM 1927 N N . HIS A 1 241 ? 3.818 13.315 -15.892 1.00 85.75 241 HIS A N 1
ATOM 1928 C CA . HIS A 1 241 ? 5.192 13.707 -16.189 1.00 85.75 241 HIS A CA 1
ATOM 1929 C C . HIS A 1 241 ? 5.918 12.661 -17.049 1.00 85.75 241 HIS A C 1
ATOM 1931 O O . HIS A 1 241 ? 6.573 13.025 -18.025 1.00 85.75 241 HIS A O 1
ATOM 1937 N N . ILE A 1 242 ? 5.762 11.369 -16.736 1.00 81.44 242 ILE A N 1
ATOM 1938 C CA . ILE A 1 242 ? 6.321 10.260 -17.526 1.00 81.44 242 ILE A CA 1
ATOM 1939 C C . ILE A 1 242 ? 5.804 10.312 -18.966 1.00 81.44 242 ILE A C 1
ATOM 1941 O O . ILE A 1 242 ? 6.603 10.255 -19.897 1.00 81.44 242 ILE A O 1
ATOM 1945 N N . ASN A 1 243 ? 4.490 10.464 -19.150 1.00 80.88 243 ASN A N 1
ATOM 1946 C CA . ASN A 1 243 ? 3.881 10.529 -20.479 1.00 80.88 243 ASN A CA 1
ATOM 1947 C C . ASN A 1 243 ? 4.393 11.725 -21.287 1.00 80.88 243 ASN A C 1
ATOM 1949 O O . ASN A 1 243 ? 4.685 11.577 -22.468 1.00 80.88 243 ASN A O 1
ATOM 1953 N N . ARG A 1 244 ? 4.553 12.892 -20.648 1.00 84.25 244 ARG A N 1
ATOM 1954 C CA . ARG A 1 244 ? 5.122 14.077 -21.301 1.00 84.25 244 ARG A CA 1
ATOM 1955 C C . ARG A 1 244 ? 6.539 13.817 -21.808 1.00 84.25 244 ARG A C 1
ATOM 1957 O O . ARG A 1 244 ? 6.827 14.113 -22.957 1.00 84.25 244 ARG A O 1
ATOM 1964 N N . ARG A 1 245 ? 7.397 13.225 -20.973 1.00 81.19 245 ARG A N 1
ATOM 1965 C CA . ARG A 1 245 ? 8.783 12.925 -21.354 1.00 81.19 245 ARG A CA 1
ATOM 1966 C C . ARG A 1 245 ? 8.893 11.942 -22.516 1.00 81.19 245 ARG A C 1
ATOM 1968 O O . ARG A 1 245 ? 9.777 12.105 -23.340 1.00 81.19 245 ARG A O 1
ATOM 1975 N N . LEU A 1 246 ? 8.017 10.939 -22.574 1.00 76.94 246 LEU A N 1
ATOM 1976 C CA . LEU A 1 246 ? 7.998 9.994 -23.695 1.00 76.94 246 LEU A CA 1
ATOM 1977 C C . LEU A 1 246 ? 7.620 10.691 -25.008 1.00 76.94 246 LEU A C 1
ATOM 1979 O O . LEU A 1 246 ? 8.262 10.448 -26.019 1.00 76.94 246 LEU A O 1
ATOM 1983 N N . LEU A 1 247 ? 6.641 11.601 -24.973 1.00 79.12 247 LEU A N 1
ATOM 1984 C CA . LEU A 1 247 ? 6.259 12.396 -26.146 1.00 79.12 247 LEU A CA 1
ATOM 1985 C C . LEU A 1 247 ? 7.378 13.345 -26.602 1.00 79.12 247 LEU A C 1
ATOM 1987 O O . LEU A 1 247 ? 7.558 13.540 -27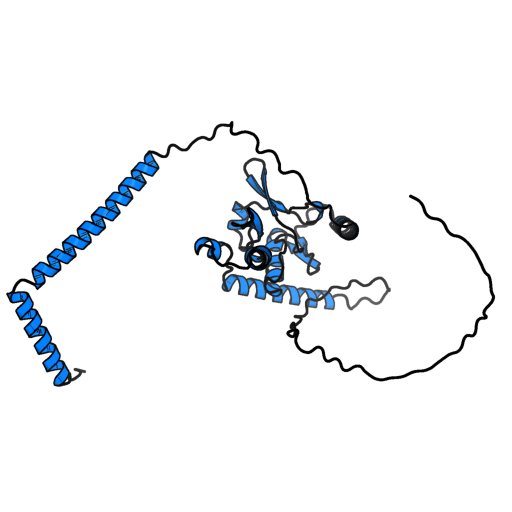.795 1.00 79.12 247 LEU A O 1
ATOM 1991 N N . GLU A 1 248 ? 8.124 13.941 -25.669 1.00 81.88 248 GLU A N 1
ATOM 1992 C CA . GLU A 1 248 ? 9.268 14.809 -25.993 1.00 81.88 248 GLU A CA 1
ATOM 1993 C C . GLU A 1 248 ? 10.435 14.024 -26.620 1.00 81.88 248 GLU A C 1
ATOM 1995 O O . GLU A 1 248 ? 11.072 14.526 -27.542 1.00 81.88 248 GLU A O 1
ATOM 2000 N N . GLU A 1 249 ? 10.706 12.799 -26.151 1.00 74.00 249 GLU A N 1
ATOM 2001 C CA . GLU A 1 249 ? 11.748 11.925 -26.718 1.00 74.00 249 GLU A CA 1
ATOM 2002 C C . GLU A 1 249 ? 11.378 11.453 -28.144 1.00 74.00 249 GLU A C 1
ATOM 2004 O O . GLU A 1 249 ? 12.247 11.438 -29.007 1.00 74.00 249 GLU A O 1
ATOM 2009 N N . GLU A 1 250 ? 10.101 11.173 -28.437 1.00 68.19 250 GLU A N 1
ATOM 2010 C CA . GLU A 1 250 ? 9.637 10.770 -29.784 1.00 68.19 250 GLU A CA 1
ATOM 2011 C C . GLU A 1 250 ? 9.779 11.873 -30.853 1.00 68.19 250 GLU A C 1
ATOM 2013 O O . GLU A 1 250 ? 9.951 11.570 -32.030 1.00 68.19 250 GLU A O 1
ATOM 2018 N N . VAL A 1 251 ? 9.708 13.150 -30.465 1.00 68.25 251 VAL A N 1
ATOM 2019 C CA . VAL A 1 251 ? 9.791 14.297 -31.394 1.00 68.25 251 VAL A CA 1
ATOM 2020 C C . VAL A 1 251 ? 11.244 14.703 -31.686 1.00 68.25 251 VAL A C 1
ATOM 2022 O O . VAL A 1 251 ? 11.503 15.417 -32.646 1.00 68.25 251 VAL A O 1
ATOM 2025 N N . SER A 1 252 ? 12.207 14.256 -30.876 1.00 59.72 252 SER A N 1
ATOM 2026 C CA . SER A 1 252 ? 13.619 14.640 -31.019 1.00 59.72 252 SER A CA 1
ATOM 2027 C C . SER A 1 252 ? 14.403 13.816 -32.050 1.00 59.72 252 SER A C 1
ATOM 2029 O O . SER A 1 252 ? 15.508 14.225 -32.399 1.00 59.72 252 SER A O 1
ATOM 2031 N N . ASP A 1 253 ? 13.869 12.684 -32.515 1.00 56.62 253 ASP A N 1
ATOM 2032 C CA . ASP A 1 253 ? 14.564 11.745 -33.415 1.00 56.62 253 ASP A CA 1
ATOM 2033 C C . ASP A 1 253 ? 14.095 11.855 -34.887 1.00 56.62 253 ASP A C 1
ATOM 2035 O O . ASP A 1 253 ? 14.418 11.000 -35.706 1.00 56.62 253 ASP A O 1
ATOM 2039 N N . SER A 1 254 ? 13.326 12.890 -35.255 1.00 54.31 254 SER A N 1
ATOM 2040 C CA . SER A 1 254 ? 12.693 13.005 -36.583 1.00 54.31 254 SER A CA 1
ATOM 2041 C C . SER A 1 254 ? 13.434 13.861 -37.626 1.00 54.31 254 SER A C 1
ATOM 2043 O O . SER A 1 254 ? 12.826 14.193 -38.638 1.00 54.31 254 SER A O 1
ATOM 2045 N N . ASP A 1 255 ? 14.713 14.195 -37.416 1.00 52.56 255 ASP A N 1
ATOM 2046 C CA . ASP A 1 255 ? 15.504 15.041 -38.337 1.00 52.56 255 ASP A CA 1
ATOM 2047 C C . ASP A 1 255 ? 16.738 14.330 -38.954 1.00 52.56 255 ASP A C 1
ATOM 2049 O O . ASP A 1 255 ? 17.661 15.008 -39.404 1.00 52.56 255 ASP A O 1
ATOM 2053 N N . ASP A 1 256 ? 16.791 12.989 -38.995 1.00 55.00 256 ASP A N 1
ATOM 2054 C CA . ASP A 1 256 ? 17.906 12.258 -39.633 1.00 55.00 256 ASP A CA 1
ATOM 2055 C C . ASP A 1 256 ? 17.439 11.433 -40.845 1.00 55.00 256 ASP A C 1
ATOM 2057 O O . ASP A 1 256 ? 16.806 10.379 -40.733 1.00 55.00 256 ASP A O 1
ATOM 2061 N N . ASP A 1 257 ? 17.740 11.965 -42.030 1.00 54.19 257 ASP A N 1
ATOM 2062 C CA . ASP A 1 257 ? 17.568 11.326 -43.328 1.00 54.19 257 ASP A CA 1
ATOM 2063 C C . ASP A 1 257 ? 18.530 10.131 -43.467 1.00 54.19 257 ASP A C 1
ATOM 2065 O O . ASP A 1 257 ? 19.672 10.289 -43.903 1.00 54.19 257 ASP A O 1
ATOM 2069 N N . GLY A 1 258 ? 18.064 8.911 -43.187 1.00 54.94 258 GLY A N 1
ATOM 2070 C CA . GLY A 1 258 ? 18.679 7.719 -43.775 1.00 54.94 258 GLY A CA 1
ATOM 2071 C C . GLY A 1 258 ? 18.711 6.452 -42.925 1.00 54.94 258 GLY A C 1
ATOM 2072 O O . GLY A 1 258 ? 19.360 6.388 -41.889 1.00 54.94 258 GLY A O 1
ATOM 2073 N N . ASP A 1 259 ? 18.153 5.407 -43.533 1.00 46.59 259 ASP A N 1
ATOM 2074 C CA . ASP A 1 259 ? 18.444 3.980 -43.353 1.00 46.59 259 ASP A CA 1
ATOM 2075 C C . ASP A 1 259 ? 17.460 3.163 -42.493 1.00 46.59 259 ASP A C 1
ATOM 2077 O O . ASP A 1 259 ? 17.243 3.367 -41.298 1.00 46.59 259 ASP A O 1
ATOM 2081 N N . GLU A 1 260 ? 16.839 2.198 -43.171 1.00 52.09 260 GLU A N 1
ATOM 2082 C CA . GLU A 1 260 ? 15.829 1.279 -42.664 1.00 52.09 260 GLU A CA 1
ATOM 2083 C C . GLU A 1 260 ? 16.479 0.216 -41.767 1.00 52.09 260 GLU A C 1
ATOM 2085 O O . GLU A 1 260 ? 17.025 -0.771 -42.255 1.00 52.09 260 GLU A O 1
ATOM 2090 N N . SER A 1 261 ? 16.353 0.326 -40.439 1.00 48.81 261 SER A N 1
ATOM 2091 C CA . SER A 1 261 ? 16.370 -0.883 -39.602 1.00 48.81 261 SER A CA 1
ATOM 2092 C C . SER A 1 261 ? 15.579 -0.771 -38.289 1.00 48.81 261 SER A C 1
ATOM 2094 O O . SER A 1 261 ? 15.938 -0.094 -37.335 1.00 48.81 261 SER A O 1
ATOM 2096 N N . ASP A 1 262 ? 14.501 -1.553 -38.273 1.00 40.78 262 ASP A N 1
ATOM 2097 C CA . ASP A 1 262 ? 13.965 -2.333 -37.154 1.00 40.78 262 ASP A CA 1
ATOM 2098 C C . ASP A 1 262 ? 13.328 -1.625 -35.932 1.00 40.78 262 ASP A C 1
ATOM 2100 O O . ASP A 1 262 ? 13.826 -1.609 -34.809 1.00 40.78 262 ASP A O 1
ATOM 2104 N N . SER A 1 263 ? 12.112 -1.127 -36.167 1.00 45.47 263 SER A N 1
ATOM 2105 C CA . SER A 1 263 ? 10.894 -1.353 -35.364 1.00 45.47 263 SER A CA 1
ATOM 2106 C C . SER A 1 263 ? 11.002 -1.449 -33.822 1.00 45.47 263 SER A C 1
ATOM 2108 O O . SER A 1 263 ? 10.680 -2.463 -33.194 1.00 45.47 263 SER A O 1
ATOM 2110 N N . GLN A 1 264 ? 11.294 -0.332 -33.149 1.00 40.22 264 GLN A N 1
ATOM 2111 C CA . GLN A 1 264 ? 11.123 -0.230 -31.695 1.00 40.22 264 GLN A CA 1
ATOM 2112 C C . GLN A 1 264 ? 9.692 0.206 -31.325 1.00 40.22 264 GLN A C 1
ATOM 2114 O O . GLN A 1 264 ? 9.392 1.382 -31.144 1.00 40.22 264 GLN A O 1
ATOM 2119 N N . VAL A 1 265 ? 8.783 -0.765 -31.178 1.00 37.09 265 VAL A N 1
ATOM 2120 C CA . VAL A 1 265 ? 7.405 -0.533 -30.702 1.00 37.09 265 VAL A CA 1
ATOM 2121 C C . VAL A 1 265 ? 7.416 -0.134 -29.219 1.00 37.09 265 VAL A C 1
ATOM 2123 O O . VAL A 1 265 ? 7.295 -0.974 -28.321 1.00 37.09 265 VAL A O 1
ATOM 2126 N N . VAL A 1 266 ? 7.536 1.164 -28.937 1.00 40.94 266 VAL A N 1
ATOM 2127 C CA . VAL A 1 266 ? 7.226 1.735 -27.623 1.00 40.94 266 VAL A CA 1
ATOM 2128 C C . VAL A 1 266 ? 5.706 1.837 -27.528 1.00 40.94 266 VAL A C 1
ATOM 2130 O O . VAL A 1 266 ? 5.069 2.712 -28.107 1.00 40.94 266 VAL A O 1
ATOM 2133 N N . ARG A 1 267 ? 5.083 0.880 -26.830 1.00 39.66 267 ARG A N 1
ATOM 2134 C CA . ARG A 1 267 ? 3.650 0.934 -26.511 1.00 39.66 267 ARG A CA 1
ATOM 2135 C C . ARG A 1 267 ? 3.400 2.121 -25.583 1.00 39.66 267 ARG A C 1
ATOM 2137 O O . ARG A 1 267 ? 3.497 1.985 -24.364 1.00 39.66 267 ARG A O 1
ATOM 2144 N N . SER A 1 268 ? 3.064 3.273 -26.155 1.00 38.88 268 SER A N 1
ATOM 2145 C CA . SER A 1 268 ? 2.513 4.389 -25.400 1.00 38.88 268 SER A CA 1
ATOM 2146 C C . SER A 1 268 ? 1.240 3.903 -24.702 1.00 38.88 268 SER A C 1
ATOM 2148 O O . SER A 1 268 ? 0.291 3.411 -25.321 1.00 38.88 268 SER A O 1
ATOM 2150 N N . TYR A 1 269 ? 1.230 3.985 -23.373 1.00 40.97 269 TYR A N 1
ATOM 2151 C CA . TYR A 1 269 ? 0.037 3.772 -22.561 1.00 40.97 269 TYR A CA 1
ATOM 2152 C C . TYR A 1 269 ? -0.893 4.975 -22.765 1.00 40.97 269 TYR A C 1
ATOM 2154 O O . TYR A 1 269 ? -1.152 5.746 -21.843 1.00 40.97 269 TYR A O 1
ATOM 2162 N N . ARG A 1 270 ? -1.410 5.163 -23.988 1.00 40.06 270 ARG A N 1
ATOM 2163 C CA . ARG A 1 270 ? -2.645 5.923 -24.166 1.00 40.06 270 ARG A CA 1
ATOM 2164 C C . ARG A 1 270 ? -3.662 5.260 -23.254 1.00 40.06 270 ARG A C 1
ATOM 2166 O O . ARG A 1 270 ? -3.884 4.055 -23.370 1.00 40.06 270 ARG A O 1
ATOM 2173 N N . LEU A 1 271 ? -4.199 6.049 -22.325 1.00 38.44 271 LEU A N 1
ATOM 2174 C CA . LEU A 1 271 ? -5.347 5.741 -21.482 1.00 38.44 271 LEU A CA 1
ATOM 2175 C C . LEU A 1 271 ? -6.383 4.979 -22.313 1.00 38.44 271 LEU A C 1
ATOM 2177 O O . LEU A 1 271 ? -7.198 5.575 -23.009 1.00 38.44 271 LEU A O 1
ATOM 2181 N N . ARG A 1 272 ? -6.325 3.645 -22.289 1.00 38.06 272 ARG A N 1
ATOM 2182 C CA . ARG A 1 272 ? -7.416 2.829 -22.796 1.00 38.06 272 ARG A CA 1
ATOM 2183 C C . ARG A 1 272 ? -8.505 2.991 -21.758 1.00 38.06 272 ARG A C 1
ATOM 2185 O O . ARG A 1 272 ? -8.485 2.307 -20.736 1.00 38.06 272 ARG A O 1
ATOM 2192 N N . GLU A 1 273 ? -9.418 3.922 -22.008 1.00 33.56 273 GLU A N 1
ATOM 2193 C CA . GLU A 1 273 ? -10.753 3.859 -21.438 1.00 33.56 273 GLU A CA 1
ATOM 2194 C C . GLU A 1 273 ? -11.267 2.450 -21.733 1.00 33.56 273 GLU A C 1
ATOM 2196 O O . GLU A 1 273 ? -11.587 2.098 -22.869 1.00 33.56 273 GLU A O 1
ATOM 2201 N N . ARG A 1 274 ? -11.229 1.574 -20.726 1.00 34.94 274 ARG A N 1
ATOM 2202 C CA . ARG A 1 274 ? -11.841 0.260 -20.849 1.00 34.94 274 ARG A CA 1
ATOM 2203 C C . ARG A 1 274 ? -13.339 0.513 -20.900 1.00 34.94 274 ARG A C 1
ATOM 2205 O O . ARG A 1 274 ? -13.954 0.714 -19.854 1.00 34.94 274 ARG A O 1
ATOM 2212 N N . LYS A 1 275 ? -13.910 0.523 -22.109 1.00 34.09 275 LYS A N 1
ATOM 2213 C CA . LYS A 1 275 ? -15.355 0.373 -22.279 1.00 34.09 275 LYS A CA 1
ATOM 2214 C C . LYS A 1 275 ? -15.777 -0.885 -21.501 1.00 34.09 275 LYS A C 1
ATOM 2216 O O . LYS A 1 275 ? -15.094 -1.910 -21.612 1.00 34.09 275 LYS A O 1
ATOM 2221 N N . PRO A 1 276 ? -16.811 -0.810 -20.648 1.00 31.88 276 PRO A N 1
ATOM 2222 C CA . PRO A 1 276 ? -17.303 -1.980 -19.936 1.00 31.88 276 PRO A CA 1
ATOM 2223 C C . PRO A 1 276 ? -17.717 -3.054 -20.947 1.00 31.88 276 PRO A C 1
ATOM 2225 O O . PRO A 1 276 ? -18.344 -2.741 -21.952 1.00 31.88 276 PRO A O 1
ATOM 2228 N N . ILE A 1 277 ? -17.332 -4.306 -20.679 1.00 37.84 277 ILE A N 1
ATOM 2229 C CA . ILE A 1 277 ? -17.723 -5.486 -21.462 1.00 37.84 277 ILE A CA 1
ATOM 2230 C C . ILE A 1 277 ? -19.224 -5.690 -21.267 1.00 37.84 277 ILE A C 1
ATOM 2232 O O . ILE A 1 277 ? -19.632 -6.407 -20.361 1.00 37.84 277 ILE A O 1
ATOM 2236 N N . LEU A 1 278 ? -20.033 -5.010 -22.066 1.00 43.78 278 LEU A N 1
ATOM 2237 C CA . LEU A 1 278 ? -21.399 -5.385 -22.393 1.00 43.78 278 LEU A CA 1
ATOM 2238 C C . LEU A 1 278 ? -21.663 -4.895 -23.817 1.00 43.78 278 LEU A C 1
ATOM 2240 O O . LEU A 1 278 ? -21.316 -3.763 -24.147 1.00 43.78 278 LEU A O 1
ATOM 2244 N N . VAL A 1 279 ? -22.309 -5.768 -24.588 1.00 41.56 279 VAL A N 1
ATOM 2245 C CA . VAL A 1 279 ? -22.598 -5.708 -26.027 1.00 41.56 279 VAL A CA 1
ATOM 2246 C C . VAL A 1 279 ? -21.439 -6.237 -26.887 1.00 41.56 279 VAL A C 1
ATOM 2248 O O . VAL A 1 279 ? -20.579 -5.505 -27.368 1.00 41.56 279 VAL A O 1
ATOM 2251 N N . ILE A 1 280 ? -21.399 -7.568 -26.995 1.00 40.53 280 ILE A N 1
ATOM 2252 C CA . ILE A 1 280 ? -20.989 -8.240 -28.230 1.00 40.53 280 ILE A CA 1
ATOM 2253 C C . ILE A 1 280 ? -22.168 -7.976 -29.173 1.00 40.53 280 ILE A C 1
ATOM 2255 O O . ILE A 1 280 ? -23.261 -8.465 -28.897 1.00 40.53 280 ILE A O 1
ATOM 2259 N N . ASP A 1 281 ? -21.979 -7.105 -30.160 1.00 38.53 281 ASP A N 1
ATOM 2260 C CA . ASP A 1 281 ? -22.874 -7.029 -31.314 1.00 38.53 281 ASP A CA 1
ATOM 2261 C C . ASP A 1 281 ? -22.467 -8.195 -32.223 1.00 38.53 281 ASP A C 1
ATOM 2263 O O . ASP A 1 281 ? -21.378 -8.187 -32.797 1.00 38.53 281 ASP A O 1
ATOM 2267 N N . ASP A 1 282 ? -23.298 -9.236 -32.249 1.00 46.28 282 ASP A N 1
ATOM 2268 C CA . ASP A 1 282 ? -23.205 -10.376 -33.165 1.00 46.28 282 ASP A CA 1
ATOM 2269 C C . ASP A 1 282 ? -23.865 -10.002 -34.507 1.00 46.28 282 ASP A C 1
ATOM 2271 O O . ASP A 1 282 ? -24.830 -10.638 -34.914 1.00 46.28 282 ASP A O 1
ATOM 2275 N N . ASP A 1 283 ? -23.373 -8.958 -35.176 1.00 49.44 283 ASP A N 1
ATOM 2276 C CA . ASP A 1 283 ? -23.857 -8.547 -36.501 1.00 49.44 283 ASP A CA 1
ATOM 2277 C C . ASP A 1 283 ? -22.661 -8.356 -37.449 1.00 49.44 283 ASP A C 1
ATOM 2279 O O . ASP A 1 283 ? -22.259 -7.236 -37.741 1.00 49.44 283 ASP A O 1
ATOM 2283 N N . ASP A 1 284 ? -22.078 -9.466 -37.901 1.00 46.97 284 ASP A N 1
ATOM 2284 C CA . ASP A 1 284 ? -21.285 -9.541 -39.138 1.00 46.97 284 ASP A CA 1
ATOM 2285 C C . ASP A 1 284 ? -21.667 -10.862 -39.833 1.00 46.97 284 ASP A C 1
ATOM 2287 O O . ASP A 1 284 ? -20.927 -11.850 -39.838 1.00 46.97 284 ASP A O 1
ATOM 2291 N N . ASP A 1 285 ? -22.906 -10.875 -40.327 1.00 50.09 285 ASP A N 1
ATOM 2292 C CA . ASP A 1 285 ? -23.414 -11.789 -41.349 1.00 50.09 285 ASP A CA 1
ATOM 2293 C C . ASP A 1 285 ? -23.370 -11.049 -42.702 1.00 50.09 285 ASP A C 1
ATOM 2295 O O . ASP A 1 285 ? -23.500 -9.823 -42.734 1.00 50.09 285 ASP A O 1
ATOM 2299 N N . ASP A 1 286 ? -23.227 -11.814 -43.787 1.00 46.81 286 ASP A N 1
ATOM 2300 C CA . ASP A 1 286 ? -23.208 -11.425 -45.214 1.00 46.81 286 ASP A CA 1
ATOM 2301 C C . ASP A 1 286 ? -21.860 -10.941 -45.801 1.00 46.81 286 ASP A C 1
ATOM 2303 O O . ASP A 1 286 ? -21.389 -9.833 -45.558 1.00 46.81 286 ASP A O 1
ATOM 2307 N N . ASN A 1 287 ? -21.184 -11.823 -46.559 1.00 43.31 287 ASN A N 1
ATOM 2308 C CA . ASN A 1 287 ? -21.188 -11.901 -48.045 1.00 43.31 287 ASN A CA 1
ATOM 2309 C C . ASN A 1 287 ? -20.061 -11.046 -48.640 1.00 43.31 287 ASN A C 1
ATOM 2311 O O . ASN A 1 287 ? -19.713 -10.003 -48.108 1.00 43.31 287 ASN A O 1
ATOM 2315 N N . ASP A 1 288 ? -19.404 -11.339 -49.746 1.00 46.34 288 ASP A N 1
ATOM 2316 C CA . ASP A 1 288 ? -19.326 -12.392 -50.754 1.00 46.34 288 ASP A CA 1
ATOM 2317 C C . ASP A 1 288 ? -17.936 -12.120 -51.370 1.00 46.34 288 ASP A C 1
ATOM 2319 O O . ASP A 1 288 ? -17.523 -10.961 -51.410 1.00 46.34 288 ASP A O 1
ATOM 2323 N N . ASP A 1 289 ? -17.200 -13.127 -51.834 1.00 48.47 289 ASP A N 1
ATOM 2324 C CA . ASP A 1 289 ? -16.513 -13.001 -53.126 1.00 48.47 289 ASP A CA 1
ATOM 2325 C C . ASP A 1 289 ? -15.830 -14.306 -53.543 1.00 48.47 289 ASP A C 1
ATOM 2327 O O . ASP A 1 289 ? -15.268 -15.071 -52.757 1.00 48.47 289 ASP A O 1
ATOM 2331 N N . GLU A 1 290 ? -15.978 -14.529 -54.839 1.00 52.09 290 GLU A N 1
ATOM 2332 C CA . GLU A 1 290 ? -15.780 -15.737 -55.614 1.00 52.09 290 GLU A CA 1
ATOM 2333 C C . GLU A 1 290 ? -14.299 -16.084 -55.883 1.00 52.09 290 GLU A C 1
ATOM 2335 O O . GLU A 1 290 ? -13.372 -15.392 -55.463 1.00 52.09 290 GLU A O 1
ATOM 2340 N N . ASN A 1 291 ? -14.122 -17.120 -56.717 1.00 40.25 291 ASN A N 1
ATOM 2341 C CA . ASN A 1 291 ? -12.908 -17.556 -57.422 1.00 40.25 291 ASN A CA 1
ATOM 2342 C C . ASN A 1 291 ? -11.933 -18.460 -56.634 1.00 40.25 291 ASN A C 1
ATOM 2344 O O . ASN A 1 291 ? -11.637 -18.248 -55.471 1.00 40.25 291 ASN A O 1
ATOM 2348 N N . GLU A 1 292 ? -11.326 -19.509 -57.186 1.00 45.91 292 GLU A N 1
ATOM 2349 C CA . GLU A 1 292 ? -11.285 -20.043 -58.544 1.00 45.91 292 GLU A CA 1
ATOM 2350 C C . GLU A 1 292 ? -10.737 -21.481 -58.443 1.00 45.91 292 GLU A C 1
ATOM 2352 O O . GLU A 1 292 ? -9.818 -21.771 -57.678 1.00 45.91 292 GLU A O 1
ATOM 2357 N N . VAL A 1 293 ? -11.365 -22.375 -59.198 1.00 49.66 293 VAL A N 1
ATOM 2358 C CA . VAL A 1 293 ? -10.879 -23.629 -59.792 1.00 49.66 293 VAL A CA 1
ATOM 2359 C C . VAL A 1 293 ? -9.444 -24.070 -59.446 1.00 49.66 293 VAL A C 1
ATOM 2361 O O . VAL A 1 293 ? -8.488 -23.431 -59.860 1.00 49.66 293 VAL A O 1
ATOM 2364 N N . LEU A 1 294 ? -9.282 -25.274 -58.879 1.00 44.62 294 LEU A N 1
ATOM 2365 C CA . LEU A 1 294 ? -8.216 -26.198 -59.299 1.00 44.62 294 LEU A CA 1
ATOM 2366 C C . LEU A 1 294 ? -8.587 -27.652 -58.982 1.00 44.62 294 LEU A C 1
ATOM 2368 O O . LEU A 1 294 ? -8.522 -28.140 -57.855 1.00 44.62 294 LEU A O 1
ATOM 2372 N N . SER A 1 295 ? -8.975 -28.340 -60.046 1.00 50.59 295 SER A N 1
ATOM 2373 C CA . SER A 1 295 ? -9.146 -29.779 -60.158 1.00 50.59 295 SER A CA 1
ATOM 2374 C C . SER A 1 295 ? -7.797 -30.476 -59.980 1.00 50.59 295 SER A C 1
ATOM 2376 O O . SER A 1 295 ? -6.917 -30.288 -60.818 1.00 50.59 295 SER A O 1
ATOM 2378 N N . ILE A 1 296 ? -7.639 -31.338 -58.971 1.00 46.38 296 ILE A N 1
ATOM 2379 C CA . ILE A 1 296 ? -6.643 -32.416 -59.022 1.00 46.38 296 ILE A CA 1
ATOM 2380 C C . ILE A 1 296 ? -7.286 -33.732 -58.586 1.00 46.38 296 ILE A C 1
ATOM 2382 O O . ILE A 1 296 ? -7.965 -33.849 -57.571 1.00 46.38 296 ILE A O 1
ATOM 2386 N N . SER A 1 297 ? -7.064 -34.687 -59.474 1.00 45.75 297 SER A N 1
ATOM 2387 C CA . SER A 1 297 ? -7.557 -36.042 -59.612 1.00 45.75 297 SER A CA 1
ATOM 2388 C C . SER A 1 297 ? -7.445 -36.940 -58.384 1.00 45.75 297 SER A C 1
ATOM 2390 O O . SER A 1 297 ? -6.398 -37.062 -57.751 1.00 45.75 297 SER A O 1
ATOM 2392 N N . SER A 1 298 ? -8.528 -37.681 -58.195 1.00 45.62 298 SER A N 1
ATOM 2393 C CA . SER A 1 298 ? -8.606 -39.014 -57.620 1.00 45.62 298 SER A CA 1
ATOM 2394 C C . SER A 1 298 ? -7.641 -40.005 -58.282 1.00 45.62 298 SER A C 1
ATOM 2396 O O . SER A 1 298 ? -7.609 -40.141 -59.504 1.00 45.62 298 SER A O 1
ATOM 2398 N N . SER A 1 299 ? -6.936 -40.773 -57.454 1.00 52.84 299 SER A N 1
ATOM 2399 C CA . SER A 1 299 ? -6.519 -42.134 -57.788 1.00 52.84 299 SER A CA 1
ATOM 2400 C C . SER A 1 299 ? -6.325 -42.955 -56.516 1.00 52.84 299 SER A C 1
ATOM 2402 O O . SER A 1 299 ? -5.816 -42.472 -55.506 1.00 52.84 299 SER A O 1
ATOM 2404 N N . ASP A 1 300 ? -6.802 -44.186 -56.623 1.00 49.22 300 ASP A N 1
ATOM 2405 C CA . ASP A 1 300 ? -7.003 -45.224 -55.624 1.00 49.22 300 ASP A CA 1
ATOM 2406 C C . ASP A 1 300 ? -5.754 -45.702 -54.872 1.00 49.22 300 ASP A C 1
ATOM 2408 O O . ASP A 1 300 ? -4.646 -45.671 -55.399 1.00 49.22 300 ASP A O 1
ATOM 2412 N N . ALA A 1 301 ? -5.981 -46.268 -53.679 1.00 43.88 301 ALA A N 1
ATOM 2413 C CA . ALA A 1 301 ? -5.565 -47.624 -53.271 1.00 43.88 301 ALA A CA 1
ATOM 2414 C C . ALA A 1 301 ? -5.758 -47.753 -51.747 1.00 43.88 301 ALA A C 1
ATOM 2416 O O . ALA A 1 301 ? -5.112 -47.080 -50.956 1.00 43.88 301 ALA A O 1
ATOM 2417 N N . SER A 1 302 ? -6.795 -48.456 -51.297 1.00 44.75 302 SER A N 1
ATOM 2418 C CA . SER A 1 302 ? -6.727 -49.866 -50.886 1.00 44.75 302 SER A CA 1
ATOM 2419 C C . SER A 1 302 ? -5.737 -50.197 -49.758 1.00 44.75 302 SER A C 1
ATOM 2421 O O . SER A 1 302 ? -4.530 -50.269 -49.951 1.00 44.75 302 SER A O 1
ATOM 2423 N N . SER A 1 303 ? -6.348 -50.647 -48.658 1.00 43.34 303 SER A N 1
ATOM 2424 C CA . SER A 1 303 ? -5.994 -51.840 -47.876 1.00 43.34 303 SER A CA 1
ATOM 2425 C C . SER A 1 303 ? -5.049 -51.734 -46.665 1.00 43.34 303 SER A C 1
ATOM 2427 O O . SER A 1 303 ? -3.892 -51.356 -46.759 1.00 43.34 303 SER A O 1
ATOM 2429 N N . HIS A 1 304 ? -5.593 -52.279 -45.567 1.00 41.66 304 HIS A N 1
ATOM 2430 C CA . HIS A 1 304 ? -5.007 -53.277 -44.660 1.00 41.66 304 HIS A CA 1
ATOM 2431 C C . HIS A 1 304 ? -4.494 -52.876 -43.265 1.00 41.66 304 HIS A C 1
ATOM 2433 O O . HIS A 1 304 ? -3.598 -52.061 -43.106 1.00 41.66 304 HIS A O 1
ATOM 2439 N N . HIS A 1 305 ? -5.045 -53.647 -42.309 1.00 44.25 305 HIS A N 1
ATOM 2440 C CA . HIS A 1 305 ? -4.555 -54.054 -40.983 1.00 44.25 305 HIS A CA 1
ATOM 2441 C C . HIS A 1 305 ? -4.461 -52.943 -39.919 1.00 44.25 305 HIS A C 1
ATOM 2443 O O . HIS A 1 305 ? -3.817 -51.928 -40.107 1.00 44.25 305 HIS A O 1
ATOM 2449 N N . GLY A 1 306 ? -5.137 -53.024 -38.771 1.00 46.56 306 GLY A N 1
ATOM 2450 C CA . GLY A 1 306 ? -5.340 -54.198 -37.926 1.00 46.56 306 GLY A CA 1
ATOM 2451 C C . GLY A 1 306 ? -4.097 -54.406 -37.066 1.00 46.56 306 GLY A C 1
ATOM 2452 O O . GLY A 1 306 ? -3.125 -54.951 -37.572 1.00 46.56 306 GLY A O 1
ATOM 2453 N N . ASN A 1 307 ? -4.121 -53.943 -35.812 1.00 48.91 307 ASN A N 1
ATOM 2454 C CA . ASN A 1 307 ? -3.599 -54.699 -34.672 1.00 48.91 307 ASN A CA 1
ATOM 2455 C C . ASN A 1 307 ? -3.889 -54.013 -33.331 1.00 48.91 307 ASN A C 1
ATOM 2457 O O . ASN A 1 307 ? -3.654 -52.820 -33.140 1.00 48.91 307 ASN A O 1
ATOM 2461 N N . GLU A 1 308 ? -4.420 -54.852 -32.447 1.00 58.62 308 GLU A N 1
ATOM 2462 C CA . GLU A 1 308 ? -4.467 -54.779 -30.990 1.00 58.62 308 GLU A CA 1
ATOM 2463 C C . GLU A 1 308 ? -3.066 -54.877 -30.346 1.00 58.62 308 GLU A C 1
ATOM 2465 O O . GLU A 1 308 ? -2.084 -55.176 -31.030 1.00 58.62 308 GLU A O 1
ATOM 2470 N N . SER A 1 309 ? -3.066 -54.725 -29.009 1.00 62.97 309 SER A N 1
ATOM 2471 C CA . SER A 1 309 ? -2.024 -55.065 -28.012 1.00 62.97 309 SER A CA 1
ATOM 2472 C C . SER A 1 309 ? -0.966 -53.972 -27.778 1.00 62.97 309 SER A C 1
ATOM 2474 O O . SER A 1 309 ? -0.403 -53.444 -28.729 1.00 62.97 309 SER A O 1
ATOM 2476 N N . ASP A 1 310 ? -0.636 -53.536 -26.557 1.00 55.59 310 ASP A N 1
ATOM 2477 C CA . ASP A 1 310 ? -0.850 -54.020 -25.177 1.00 55.59 310 ASP A CA 1
ATOM 2478 C C . ASP A 1 310 ? -1.057 -52.838 -24.203 1.00 55.59 310 ASP A C 1
ATOM 2480 O O . ASP A 1 310 ? -0.528 -51.734 -24.488 1.00 55.59 310 ASP A O 1
#